Protein AF-A0A6B2G5P6-F1 (afdb_monomer_lite)

Foldseek 3Di:
DKWKDWPDPPQKAWPDKDWFPDADVVRDTDIDTDIDHGPPLLPQKDWTFMKMWDWDDPDPPDPDIDTDMDTDGTDIGANLVQWDADDDPPLVVVVVVFDCVQKDKDKAWFQVDQFPLVVLVVLCVRNNYYWPPVQSPDDRPDQKGWTWTWTAGNVRWIKIKIWIWGCDPDRTIMIMIMMGTPDVSSVVSSCVSRD

Structure (mmCIF, N/CA/C/O backbone):
data_AF-A0A6B2G5P6-F1
#
_entry.id   AF-A0A6B2G5P6-F1
#
loop_
_atom_site.group_PDB
_atom_site.id
_atom_site.type_symbol
_atom_site.label_atom_id
_atom_site.label_alt_id
_atom_site.label_comp_id
_atom_site.label_asym_id
_atom_site.label_entity_id
_atom_site.label_seq_id
_atom_site.pdbx_PDB_ins_code
_atom_site.Cartn_x
_atom_site.Cartn_y
_atom_site.Cartn_z
_atom_site.occupancy
_atom_site.B_iso_or_equiv
_atom_site.auth_seq_id
_atom_site.auth_comp_id
_atom_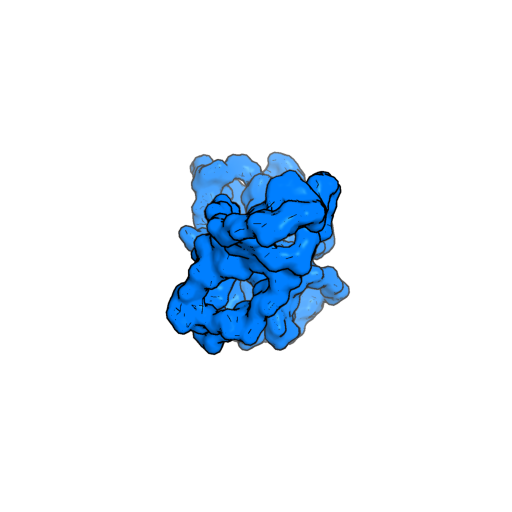site.auth_asym_id
_atom_site.auth_atom_id
_atom_site.pdbx_PDB_model_num
ATOM 1 N N . ASN A 1 1 ? 18.710 2.883 -27.834 1.00 86.81 1 ASN A N 1
ATOM 2 C CA . ASN A 1 1 ? 18.535 1.641 -27.073 1.00 86.81 1 ASN A CA 1
ATOM 3 C C . ASN A 1 1 ? 18.727 2.012 -25.619 1.00 86.81 1 ASN A C 1
ATOM 5 O O . ASN A 1 1 ? 19.865 2.166 -25.198 1.00 86.81 1 ASN A O 1
ATOM 9 N N . VAL A 1 2 ? 17.638 2.311 -24.921 1.00 94.06 2 VAL A N 1
ATOM 10 C CA . VAL A 1 2 ? 17.628 2.679 -23.502 1.00 94.06 2 VAL A CA 1
ATOM 11 C C . VAL A 1 2 ? 16.690 1.711 -22.803 1.00 94.06 2 VAL A C 1
ATOM 13 O O . VAL A 1 2 ? 15.561 1.515 -23.252 1.00 94.06 2 VAL A O 1
ATOM 16 N N . LYS A 1 3 ? 17.154 1.097 -21.724 1.00 95.62 3 LYS A N 1
ATOM 17 C CA . LYS A 1 3 ? 16.413 0.122 -20.930 1.00 95.62 3 LYS A CA 1
ATOM 18 C C . LYS A 1 3 ? 16.587 0.423 -19.453 1.00 95.62 3 LYS A C 1
ATOM 20 O O . LYS A 1 3 ? 17.578 1.024 -19.047 1.00 95.62 3 LYS A O 1
ATOM 25 N N . LEU A 1 4 ? 15.635 -0.039 -18.659 1.00 95.50 4 LEU A N 1
ATOM 26 C CA . LEU A 1 4 ? 15.761 -0.104 -17.212 1.00 95.50 4 LEU A CA 1
ATOM 27 C C . LEU A 1 4 ? 15.928 -1.572 -16.827 1.00 95.50 4 LEU A C 1
ATOM 29 O O . LEU A 1 4 ? 15.255 -2.437 -17.383 1.00 95.50 4 LEU A O 1
ATOM 33 N N . HIS A 1 5 ? 16.824 -1.834 -15.889 1.00 94.50 5 HIS A N 1
ATOM 34 C CA . HIS A 1 5 ? 17.053 -3.144 -15.309 1.00 94.50 5 HIS A CA 1
ATOM 35 C C . HIS A 1 5 ? 16.732 -3.086 -13.818 1.00 94.50 5 HIS A C 1
ATOM 37 O O . HIS A 1 5 ? 17.279 -2.244 -13.107 1.00 94.50 5 HIS A O 1
ATOM 43 N N . LEU A 1 6 ? 15.854 -3.979 -13.362 1.00 95.31 6 LEU A N 1
ATOM 44 C CA . LEU A 1 6 ? 15.543 -4.173 -11.947 1.00 95.31 6 LEU A CA 1
ATOM 45 C C . LEU A 1 6 ? 16.331 -5.369 -11.422 1.00 95.31 6 LEU A C 1
ATOM 47 O O . LEU A 1 6 ? 16.233 -6.466 -11.975 1.00 95.31 6 LEU A O 1
ATOM 51 N N . SER A 1 7 ? 17.058 -5.170 -10.327 1.00 94.38 7 SER A N 1
ATOM 52 C CA . SER A 1 7 ? 17.636 -6.274 -9.562 1.00 94.38 7 SER A CA 1
ATOM 53 C C . SER A 1 7 ? 16.542 -6.900 -8.699 1.00 94.38 7 SER A C 1
ATOM 55 O O . SER A 1 7 ? 16.196 -6.368 -7.648 1.00 94.38 7 SER A O 1
ATOM 57 N N . LEU A 1 8 ? 15.961 -8.002 -9.177 1.00 93.38 8 LEU A N 1
ATOM 58 C CA . LEU A 1 8 ? 14.854 -8.686 -8.507 1.00 93.38 8 LEU A CA 1
ATOM 59 C C . LEU A 1 8 ? 15.367 -9.720 -7.482 1.00 93.38 8 LEU A C 1
ATOM 61 O O . LEU A 1 8 ? 16.272 -10.491 -7.820 1.00 93.38 8 LEU A O 1
ATOM 65 N N . PRO A 1 9 ? 14.780 -9.799 -6.271 1.00 87.25 9 PRO A N 1
ATOM 66 C CA . PRO A 1 9 ? 15.013 -10.912 -5.355 1.00 87.25 9 PRO A CA 1
ATOM 67 C C . PRO A 1 9 ? 14.444 -12.225 -5.916 1.00 87.25 9 PRO A C 1
ATOM 69 O O . PRO A 1 9 ? 13.642 -12.223 -6.852 1.00 87.25 9 PRO A O 1
ATOM 72 N N . ASN A 1 10 ? 14.868 -13.361 -5.351 1.00 72.94 10 ASN A N 1
ATOM 73 C CA . ASN A 1 10 ? 14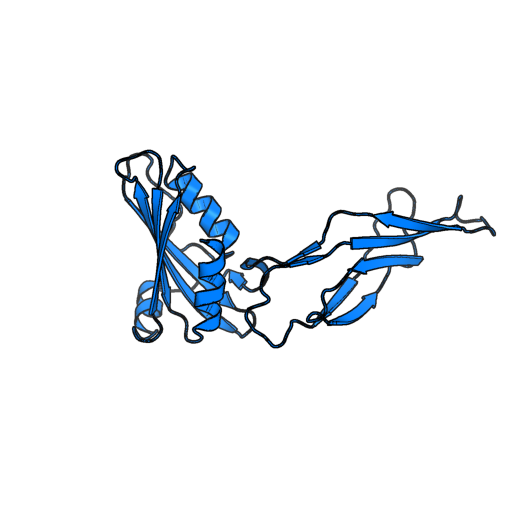.658 -14.706 -5.914 1.00 72.94 10 ASN A CA 1
ATOM 74 C C . ASN A 1 10 ? 13.183 -15.077 -6.164 1.00 72.94 10 ASN A C 1
ATOM 76 O O . ASN A 1 10 ? 12.887 -15.955 -6.980 1.00 72.94 10 ASN A O 1
ATOM 80 N N . GLU A 1 11 ? 12.255 -14.447 -5.453 1.00 87.94 11 GLU A N 1
ATOM 81 C CA . GLU A 1 11 ? 10.829 -14.740 -5.504 1.00 87.94 11 GLU A CA 1
ATOM 82 C C . GLU A 1 11 ? 10.103 -13.968 -6.609 1.00 87.94 11 GLU A C 1
ATOM 84 O O . GLU A 1 11 ? 9.133 -14.485 -7.178 1.00 87.94 11 GLU A O 1
ATOM 89 N N . PHE A 1 12 ? 10.598 -12.779 -6.968 1.00 92.75 12 PHE A N 1
ATOM 90 C CA . PHE A 1 12 ? 10.077 -11.976 -8.071 1.00 92.75 12 PHE A CA 1
ATOM 91 C C . PHE A 1 12 ? 10.661 -12.455 -9.397 1.00 92.75 12 PHE A C 1
ATOM 93 O O . PHE A 1 12 ? 11.842 -12.780 -9.514 1.00 92.75 12 PHE A O 1
ATOM 100 N N . LYS A 1 13 ? 9.829 -12.497 -10.441 1.00 92.94 13 LYS A N 1
ATOM 101 C CA . LYS A 1 13 ? 10.261 -12.990 -11.756 1.00 92.94 13 LYS A CA 1
ATOM 102 C C . LYS A 1 13 ? 10.020 -11.955 -12.832 1.00 92.94 13 LYS A C 1
ATOM 104 O O . LYS A 1 13 ? 8.882 -11.560 -13.062 1.00 92.94 13 LYS A O 1
ATOM 109 N N . LEU A 1 14 ? 11.078 -11.572 -13.539 1.00 94.56 14 LEU A N 1
ATOM 110 C CA . LEU A 1 14 ? 10.964 -10.749 -14.736 1.00 94.56 14 LEU A CA 1
ATOM 111 C C . LEU A 1 14 ? 10.182 -11.521 -15.812 1.00 94.56 14 LEU A C 1
ATOM 113 O O . LEU A 1 14 ? 10.572 -12.623 -16.197 1.00 94.56 14 LEU A O 1
ATOM 117 N N . ILE A 1 15 ? 9.079 -10.945 -16.286 1.00 96.12 15 ILE A N 1
ATOM 118 C CA . ILE A 1 15 ? 8.273 -11.486 -17.389 1.00 96.12 15 ILE A CA 1
ATOM 119 C C . ILE A 1 15 ? 8.773 -10.918 -18.714 1.00 96.12 15 ILE A C 1
ATOM 121 O O . ILE A 1 15 ? 8.972 -11.656 -19.676 1.00 96.12 15 ILE A O 1
ATOM 125 N N . SER A 1 16 ? 8.930 -9.595 -18.778 1.00 95.06 16 SER A N 1
ATOM 126 C CA . SER A 1 16 ? 9.323 -8.889 -19.994 1.00 95.06 16 SER A CA 1
ATOM 127 C C . SER A 1 16 ? 9.898 -7.521 -19.658 1.00 95.06 16 SER A C 1
ATOM 129 O O . SER A 1 16 ? 9.499 -6.887 -18.687 1.00 95.06 16 SER A O 1
ATOM 131 N N . GLU A 1 17 ? 10.767 -7.030 -20.528 1.00 94.19 17 GLU A N 1
ATOM 132 C CA . GLU A 1 17 ? 11.259 -5.657 -20.530 1.00 94.19 17 GLU A CA 1
ATOM 133 C C . GLU A 1 17 ? 11.080 -5.067 -21.931 1.00 94.19 17 GLU A C 1
ATOM 135 O O . GLU A 1 17 ? 11.271 -5.746 -22.941 1.00 94.19 17 GLU A O 1
ATOM 140 N N . CYS A 1 18 ? 10.683 -3.804 -22.001 1.00 94.94 18 CYS A N 1
ATOM 141 C CA . CYS A 1 18 ? 10.577 -3.049 -23.238 1.00 94.94 18 CYS A CA 1
ATOM 142 C C . CYS A 1 18 ? 11.275 -1.711 -23.022 1.00 94.94 18 CYS A C 1
ATOM 144 O O . CYS A 1 18 ? 10.828 -0.892 -22.220 1.00 94.94 18 CYS A O 1
ATOM 146 N N . GLY A 1 19 ? 12.409 -1.524 -23.690 1.00 95.06 19 GLY A N 1
ATOM 147 C CA . GLY A 1 19 ? 13.135 -0.260 -23.677 1.00 95.06 19 GLY A CA 1
ATOM 148 C C . GLY A 1 19 ? 12.528 0.763 -24.632 1.00 95.06 19 GLY A C 1
ATOM 149 O O . GLY A 1 19 ? 11.592 0.466 -25.372 1.00 95.06 19 GLY A O 1
ATOM 150 N N . CYS A 1 20 ? 13.122 1.951 -24.673 1.00 95.19 20 CYS A N 1
ATOM 151 C CA . CYS A 1 20 ? 12.884 2.902 -25.751 1.00 95.19 20 CYS A CA 1
ATOM 152 C C . CYS A 1 20 ? 14.065 2.950 -26.723 1.00 95.19 20 CYS A C 1
ATOM 154 O O . CYS A 1 20 ? 15.240 2.814 -26.359 1.00 95.19 20 CYS A O 1
ATOM 156 N N . ASP A 1 21 ? 13.743 3.165 -27.996 1.00 92.56 21 ASP A N 1
ATOM 157 C CA . ASP A 1 21 ? 14.742 3.169 -29.060 1.00 92.56 21 ASP A CA 1
ATOM 158 C C . ASP A 1 21 ? 15.689 4.361 -28.944 1.00 92.56 21 ASP A C 1
ATOM 160 O O . ASP A 1 21 ? 16.891 4.222 -29.182 1.00 92.56 21 ASP A O 1
ATOM 164 N N . GLN A 1 22 ? 15.182 5.519 -28.522 1.00 91.81 22 GLN A N 1
ATOM 165 C CA . GLN A 1 22 ? 15.954 6.749 -28.440 1.00 91.81 22 GLN A CA 1
ATOM 166 C C . GLN A 1 22 ? 15.318 7.747 -27.473 1.00 91.81 22 GLN A C 1
ATOM 168 O O . GLN A 1 22 ? 14.097 7.863 -27.392 1.00 91.81 22 GLN A O 1
ATOM 173 N N . ILE A 1 23 ? 16.173 8.505 -26.790 1.00 92.56 23 ILE A N 1
ATOM 174 C CA . ILE A 1 23 ? 15.800 9.705 -26.046 1.00 92.56 23 ILE A CA 1
ATOM 175 C C . ILE A 1 23 ? 16.642 10.841 -26.622 1.00 92.56 23 ILE A C 1
ATOM 177 O O . ILE A 1 23 ? 17.852 10.885 -26.416 1.00 92.56 23 ILE A O 1
ATOM 181 N N . SER A 1 24 ? 16.024 11.716 -27.415 1.00 91.31 24 SER A N 1
ATOM 182 C CA . SER A 1 24 ? 16.696 12.897 -27.970 1.00 91.31 24 SER A CA 1
ATOM 183 C C . SER A 1 24 ? 16.938 13.950 -26.884 1.00 91.31 24 SER A C 1
ATOM 185 O O . SER A 1 24 ? 16.360 13.884 -25.799 1.00 91.31 24 SER A O 1
ATOM 187 N N . PHE A 1 25 ? 17.756 14.961 -27.180 1.00 88.44 25 PHE A N 1
ATOM 188 C CA . PHE A 1 25 ? 17.951 16.095 -26.274 1.00 88.44 25 PHE A CA 1
ATOM 189 C C . PHE A 1 25 ? 16.604 16.744 -25.912 1.00 88.44 25 PHE A C 1
ATOM 191 O O . PHE A 1 25 ? 15.828 17.098 -26.801 1.00 88.44 25 PHE A O 1
ATOM 198 N N . ASN A 1 26 ? 16.325 16.876 -24.611 1.00 90.25 26 ASN A N 1
ATOM 199 C CA . ASN A 1 26 ? 15.038 17.316 -24.049 1.00 90.25 26 ASN A CA 1
ATOM 200 C C . ASN A 1 26 ? 13.816 16.451 -24.434 1.00 90.25 26 ASN A C 1
ATOM 202 O O . ASN A 1 26 ? 12.675 16.889 -24.282 1.00 90.25 26 ASN A O 1
ATOM 206 N N . GLY A 1 27 ? 14.036 15.238 -24.943 1.00 92.12 27 GLY A N 1
ATOM 207 C CA . GLY A 1 27 ? 12.990 14.273 -25.265 1.00 92.12 27 GLY A CA 1
ATOM 208 C C . GLY A 1 27 ? 12.569 13.427 -24.063 1.00 92.12 27 GLY A C 1
ATOM 209 O O . GLY A 1 27 ? 13.230 13.403 -23.027 1.00 92.12 27 GLY A O 1
ATOM 210 N N . ILE A 1 28 ? 11.468 12.691 -24.228 1.00 94.19 28 ILE A N 1
ATOM 211 C CA . ILE A 1 28 ? 10.953 11.741 -23.236 1.00 94.19 28 ILE A CA 1
ATOM 212 C C . ILE A 1 28 ? 10.921 10.352 -23.871 1.00 94.19 28 ILE A C 1
ATOM 214 O O . ILE A 1 28 ? 10.286 10.157 -24.908 1.00 94.19 28 ILE A O 1
ATOM 218 N N . GLY A 1 29 ? 11.581 9.389 -23.231 1.00 93.56 29 GLY A N 1
ATOM 219 C CA . GLY A 1 29 ? 11.470 7.965 -23.541 1.00 93.56 29 GLY A CA 1
ATOM 220 C C . GLY A 1 29 ? 10.546 7.254 -22.560 1.00 93.56 29 GLY A C 1
ATOM 221 O O . GLY A 1 29 ? 10.365 7.703 -21.430 1.00 93.56 29 GLY A O 1
ATOM 222 N N . LYS A 1 30 ? 9.965 6.131 -22.983 1.00 94.69 30 LYS A N 1
ATOM 223 C CA . LYS A 1 30 ? 9.175 5.256 -22.110 1.00 94.69 30 LYS A CA 1
ATOM 224 C C . LYS A 1 30 ? 9.774 3.862 -22.122 1.00 94.69 30 LYS A C 1
ATOM 226 O O . LYS A 1 30 ? 9.923 3.279 -23.190 1.00 94.69 30 LYS A O 1
ATOM 231 N N . CYS A 1 31 ? 10.072 3.346 -20.940 1.00 94.50 31 CYS A N 1
ATOM 232 C CA . CYS A 1 31 ? 10.454 1.957 -20.743 1.00 94.50 31 CYS A CA 1
ATOM 233 C C . CYS A 1 31 ? 9.383 1.275 -19.892 1.00 94.50 31 CYS A C 1
ATOM 235 O O . CYS A 1 31 ? 8.747 1.919 -19.059 1.00 94.50 31 CYS A O 1
ATOM 237 N N . PHE A 1 32 ? 9.197 -0.022 -20.095 1.00 95.19 32 PHE A N 1
ATOM 238 C CA . PHE A 1 32 ? 8.256 -0.839 -19.343 1.00 95.19 32 PHE A CA 1
ATOM 239 C C . PHE A 1 32 ? 8.967 -2.091 -18.853 1.00 95.19 32 PHE A C 1
ATOM 241 O O . PHE A 1 32 ? 9.701 -2.726 -19.612 1.00 95.19 32 PHE A O 1
ATOM 248 N N . ILE A 1 33 ? 8.717 -2.466 -17.605 1.00 95.62 33 ILE A N 1
ATOM 249 C CA . ILE A 1 33 ? 9.162 -3.736 -17.043 1.00 95.62 33 ILE A CA 1
ATOM 250 C C . ILE A 1 33 ? 7.937 -4.432 -16.467 1.00 95.62 33 ILE A C 1
ATOM 252 O O . ILE A 1 33 ? 7.177 -3.839 -15.708 1.00 95.62 33 ILE A O 1
ATOM 256 N N . ALA A 1 34 ? 7.732 -5.682 -16.862 1.00 95.75 34 ALA A N 1
ATOM 257 C CA . ALA A 1 34 ? 6.686 -6.539 -16.336 1.00 95.75 34 ALA A CA 1
ATOM 258 C C . ALA A 1 34 ? 7.317 -7.555 -15.384 1.00 95.75 34 ALA A C 1
ATOM 260 O O . ALA A 1 34 ? 8.164 -8.351 -15.796 1.00 95.75 34 ALA A O 1
ATOM 261 N N . VAL A 1 35 ? 6.881 -7.544 -14.126 1.00 94.94 35 VAL A N 1
ATOM 262 C CA . VAL A 1 35 ? 7.341 -8.455 -13.072 1.00 94.94 35 VAL A CA 1
ATOM 263 C C . VAL A 1 35 ? 6.155 -9.291 -12.594 1.00 94.94 35 VAL A C 1
ATOM 265 O O . VAL A 1 35 ? 5.061 -8.773 -12.381 1.00 94.94 35 VAL A O 1
ATOM 268 N N . ALA A 1 36 ? 6.353 -10.598 -12.454 1.00 93.19 36 ALA A N 1
ATOM 269 C CA . ALA A 1 36 ? 5.377 -11.490 -11.851 1.00 93.19 36 ALA A CA 1
ATOM 270 C C . ALA A 1 36 ? 5.450 -11.368 -10.328 1.00 93.19 36 ALA A C 1
ATOM 272 O O . ALA A 1 36 ? 6.528 -11.530 -9.749 1.00 93.19 36 ALA A O 1
ATOM 273 N N . MET A 1 37 ? 4.296 -11.163 -9.695 1.00 91.06 37 MET A N 1
ATOM 274 C CA . MET A 1 37 ? 4.180 -11.226 -8.240 1.00 91.06 37 MET A CA 1
ATOM 275 C C . MET A 1 37 ? 4.509 -12.640 -7.728 1.00 91.06 37 MET A C 1
ATOM 277 O O . MET A 1 37 ? 4.088 -13.623 -8.358 1.00 91.06 37 MET A O 1
ATOM 281 N N . PRO A 1 38 ? 5.205 -12.767 -6.585 1.00 91.62 38 PRO A N 1
ATOM 282 C CA . PRO A 1 38 ? 5.395 -14.045 -5.914 1.00 91.62 38 PRO A CA 1
ATOM 283 C C . PRO A 1 38 ? 4.062 -14.738 -5.601 1.00 91.62 38 PRO A C 1
ATOM 285 O O . PRO A 1 38 ? 3.012 -14.107 -5.465 1.00 91.62 38 PRO A O 1
ATOM 288 N N . LYS A 1 39 ? 4.102 -16.073 -5.499 1.00 87.69 39 LYS A N 1
ATOM 289 C CA . LYS A 1 39 ? 2.929 -16.869 -5.089 1.00 87.69 39 LYS A CA 1
ATOM 290 C C . LYS A 1 39 ? 2.601 -16.697 -3.612 1.00 87.69 39 LYS A C 1
ATOM 292 O O . LYS A 1 39 ? 1.450 -16.870 -3.228 1.00 87.69 39 LYS A O 1
ATOM 297 N N . ASP A 1 40 ? 3.627 -16.441 -2.813 1.00 88.56 40 ASP A N 1
ATOM 298 C CA . ASP A 1 40 ? 3.479 -16.164 -1.398 1.00 88.56 40 ASP A CA 1
ATOM 299 C C . ASP A 1 40 ? 2.864 -14.760 -1.239 1.00 88.56 40 ASP A C 1
ATOM 301 O O . ASP A 1 40 ? 3.426 -13.791 -1.762 1.00 88.56 40 ASP A O 1
ATOM 305 N N . PRO A 1 41 ? 1.693 -14.641 -0.587 1.00 83.62 41 PRO A N 1
ATOM 306 C CA . PRO A 1 41 ? 0.976 -13.379 -0.465 1.00 83.62 41 PRO A CA 1
ATOM 307 C C . PRO A 1 41 ? 1.662 -12.375 0.466 1.00 83.62 41 PRO A C 1
ATOM 309 O O . PRO A 1 41 ? 1.204 -11.239 0.508 1.00 83.62 41 PRO A O 1
ATOM 312 N N . THR A 1 42 ? 2.723 -12.759 1.184 1.00 84.56 42 THR A N 1
ATOM 313 C CA . THR A 1 42 ? 3.455 -11.882 2.114 1.00 84.56 42 THR A CA 1
ATOM 314 C C . THR A 1 42 ? 4.459 -10.950 1.426 1.00 84.56 42 THR A C 1
ATOM 316 O O . THR A 1 42 ? 4.911 -9.982 2.030 1.00 84.56 42 THR A O 1
ATOM 319 N N . TYR A 1 43 ? 4.784 -11.178 0.146 1.00 89.06 43 TYR A N 1
ATOM 320 C CA . TYR A 1 43 ? 5.642 -10.278 -0.638 1.00 89.06 43 TYR A CA 1
ATOM 321 C C . TYR A 1 43 ? 4.838 -9.079 -1.152 1.00 89.06 43 TYR A C 1
ATOM 323 O O . TYR A 1 43 ? 4.394 -9.055 -2.304 1.00 89.06 43 TYR A O 1
ATOM 331 N N . ILE A 1 44 ? 4.634 -8.107 -0.266 1.00 90.56 44 ILE A N 1
ATOM 332 C CA . ILE A 1 44 ? 3.807 -6.911 -0.495 1.00 90.56 44 ILE A CA 1
ATOM 333 C C . ILE A 1 44 ? 4.577 -5.589 -0.504 1.00 90.56 44 ILE A C 1
ATOM 335 O O . ILE A 1 44 ? 4.002 -4.537 -0.771 1.00 90.56 44 ILE A O 1
ATOM 339 N N . SER A 1 45 ? 5.860 -5.627 -0.162 1.00 92.44 45 SER A N 1
ATOM 340 C CA . SER A 1 45 ? 6.733 -4.463 -0.204 1.00 92.44 45 SER A CA 1
ATOM 341 C C . SER A 1 45 ? 8.156 -4.894 -0.507 1.00 92.44 45 SER A C 1
ATOM 343 O O . SER A 1 45 ? 8.634 -5.857 0.092 1.00 92.44 45 SER A O 1
ATOM 345 N N . GLU A 1 46 ? 8.825 -4.200 -1.419 1.00 93.94 46 GLU A N 1
ATOM 346 C CA . GLU A 1 46 ? 10.203 -4.496 -1.808 1.00 93.94 46 GLU A CA 1
ATOM 347 C C . GLU A 1 46 ? 10.849 -3.272 -2.464 1.00 93.94 46 GLU A C 1
ATOM 349 O O . GLU A 1 46 ? 10.185 -2.532 -3.187 1.00 93.94 46 GLU A O 1
ATOM 354 N N . SER A 1 47 ? 12.153 -3.095 -2.255 1.00 94.81 47 SER A N 1
ATOM 355 C CA . SER A 1 47 ? 12.946 -2.055 -2.912 1.00 94.81 47 SER A CA 1
ATOM 356 C C . SER A 1 47 ? 13.816 -2.697 -3.984 1.00 94.81 47 SER A C 1
ATOM 358 O O . SER A 1 47 ? 14.712 -3.487 -3.690 1.00 94.81 47 SER A O 1
ATOM 360 N N . PHE A 1 48 ? 13.578 -2.358 -5.249 1.00 95.50 48 PHE A N 1
ATOM 361 C CA . PHE A 1 48 ? 14.334 -2.902 -6.372 1.00 95.50 48 PHE A CA 1
ATOM 362 C C . PHE A 1 48 ? 15.433 -1.927 -6.812 1.00 95.50 48 PHE A C 1
ATOM 364 O O . PHE A 1 48 ? 15.128 -0.875 -7.397 1.00 95.50 48 PHE A O 1
ATOM 371 N N . PRO A 1 49 ? 16.725 -2.273 -6.639 1.00 96.25 49 PRO A N 1
ATOM 372 C CA . PRO A 1 49 ? 17.806 -1.516 -7.249 1.00 96.25 49 PRO A CA 1
ATOM 373 C C . PRO A 1 49 ? 17.598 -1.420 -8.758 1.00 96.25 49 PRO A C 1
ATOM 375 O O . PRO A 1 49 ? 17.465 -2.439 -9.444 1.00 96.25 49 PRO A O 1
ATOM 378 N N . THR A 1 50 ? 17.556 -0.189 -9.265 1.00 95.62 50 THR A N 1
ATOM 379 C CA . THR A 1 50 ? 17.217 0.088 -10.662 1.00 95.62 50 THR A CA 1
ATOM 380 C C . THR A 1 50 ? 18.401 0.723 -11.381 1.00 95.62 50 THR A C 1
ATOM 382 O O . THR A 1 50 ? 18.952 1.735 -10.950 1.00 95.62 50 THR A O 1
ATOM 385 N N . THR A 1 51 ? 18.791 0.144 -12.511 1.00 96.56 51 THR A N 1
ATOM 386 C CA . THR A 1 51 ? 19.893 0.647 -13.336 1.00 96.56 51 THR A CA 1
ATOM 387 C C . THR A 1 51 ? 19.384 0.953 -14.738 1.00 96.56 51 THR A C 1
ATOM 389 O O . THR A 1 51 ? 18.779 0.106 -15.393 1.00 96.56 51 THR A O 1
ATOM 392 N N . MET A 1 52 ? 19.641 2.163 -15.228 1.00 96.25 52 MET A N 1
ATOM 393 C CA . MET A 1 52 ? 19.395 2.532 -16.616 1.00 96.25 52 MET A CA 1
ATOM 394 C C . MET A 1 52 ? 20.581 2.110 -17.476 1.00 96.25 52 MET A C 1
ATOM 396 O O . MET A 1 52 ? 21.698 2.562 -17.255 1.00 96.25 52 MET A O 1
ATOM 400 N N . ILE A 1 53 ? 20.333 1.271 -18.475 1.00 96.00 53 ILE A N 1
ATOM 401 C CA . ILE A 1 53 ? 21.334 0.779 -19.423 1.00 96.00 53 ILE A CA 1
ATOM 402 C C . ILE A 1 53 ? 21.044 1.422 -20.772 1.00 96.00 53 ILE A C 1
ATOM 404 O O . ILE A 1 53 ? 19.913 1.360 -21.262 1.00 96.00 53 ILE A O 1
ATOM 408 N N . TYR A 1 54 ? 22.040 2.057 -21.382 1.00 95.56 54 TYR A N 1
ATOM 409 C CA . TYR A 1 54 ? 21.830 2.796 -22.619 1.00 95.56 54 TYR A CA 1
ATOM 410 C C . TYR A 1 54 ? 23.050 2.805 -23.531 1.00 95.56 54 TYR A C 1
ATOM 412 O O . TYR A 1 54 ? 24.181 2.552 -23.133 1.00 95.56 54 TYR A O 1
ATOM 420 N N . THR A 1 55 ? 22.800 3.120 -24.798 1.00 94.62 55 THR A N 1
ATOM 421 C CA . THR A 1 55 ? 23.853 3.400 -25.771 1.00 94.62 55 THR A CA 1
ATOM 422 C C . THR A 1 55 ? 23.909 4.900 -26.044 1.00 94.62 55 THR A C 1
ATOM 424 O O . THR A 1 55 ? 22.976 5.459 -26.625 1.00 94.62 55 THR A O 1
ATOM 427 N N . LEU A 1 56 ? 25.008 5.540 -25.654 1.00 92.44 56 LEU A N 1
ATOM 428 C CA . LEU A 1 56 ? 25.278 6.951 -25.893 1.00 92.44 56 LEU A CA 1
ATOM 429 C C . LEU A 1 56 ? 25.792 7.183 -27.321 1.00 92.44 56 LEU A C 1
ATOM 431 O O . LEU A 1 56 ? 26.624 6.433 -27.842 1.00 92.44 56 LEU A O 1
ATOM 435 N N . LYS A 1 57 ? 25.306 8.260 -27.941 1.00 89.94 57 LYS A N 1
ATOM 436 C CA . LYS A 1 57 ? 25.801 8.807 -29.208 1.00 89.94 57 LYS A CA 1
ATOM 437 C C . LYS A 1 57 ? 26.006 10.310 -29.052 1.00 89.94 57 LYS A C 1
ATOM 439 O O . LYS A 1 57 ? 25.112 10.987 -28.555 1.00 89.94 57 LYS A O 1
ATOM 444 N N . ASP A 1 58 ? 27.147 10.822 -29.512 1.00 84.31 58 ASP A N 1
ATOM 445 C CA . ASP A 1 58 ? 27.486 12.250 -29.398 1.00 84.31 58 ASP A CA 1
ATOM 446 C C . ASP A 1 58 ? 26.534 13.144 -30.208 1.00 84.31 58 ASP A C 1
ATOM 448 O O . ASP A 1 58 ? 26.240 14.276 -29.830 1.00 84.31 58 ASP A O 1
ATOM 452 N N . ASN A 1 59 ? 26.061 12.642 -31.351 1.00 80.62 59 ASN A N 1
ATOM 453 C CA . ASN A 1 59 ? 25.036 13.271 -32.174 1.00 80.62 59 ASN A CA 1
ATOM 454 C C . ASN A 1 59 ? 24.314 12.220 -33.034 1.00 80.62 59 ASN A C 1
ATOM 456 O O . ASN A 1 59 ? 24.777 11.093 -33.194 1.00 80.62 59 ASN A O 1
ATOM 460 N N . GLU A 1 60 ? 23.182 12.605 -33.625 1.00 72.12 60 GLU A N 1
ATOM 461 C CA . GLU A 1 60 ? 22.344 11.726 -34.460 1.00 72.12 60 GLU A CA 1
ATOM 462 C C . GLU A 1 60 ? 23.097 11.090 -35.644 1.00 72.12 60 GLU A C 1
ATOM 464 O O . GLU A 1 60 ? 22.741 10.008 -36.112 1.00 72.12 60 GLU A O 1
ATOM 469 N N . SER A 1 61 ? 24.149 11.748 -36.139 1.00 76.75 61 SER A N 1
ATOM 470 C CA . SER A 1 61 ? 24.940 11.305 -37.290 1.00 76.75 61 SER A CA 1
ATOM 471 C C . SER A 1 61 ? 26.199 10.513 -36.913 1.00 76.75 61 SER A C 1
ATOM 473 O O . SER A 1 61 ? 26.937 10.087 -37.811 1.00 76.75 61 SER A O 1
ATOM 475 N N . SER A 1 62 ? 26.456 10.282 -35.620 1.00 80.25 62 SER A N 1
ATOM 476 C CA . SER A 1 62 ? 27.660 9.592 -35.165 1.00 80.25 62 SER A CA 1
ATOM 477 C C . SER A 1 62 ? 27.612 8.111 -35.544 1.00 80.25 62 SER A C 1
ATOM 479 O O . SER A 1 62 ? 26.630 7.398 -35.324 1.00 80.25 62 SER A O 1
ATOM 481 N N . LYS A 1 63 ? 28.709 7.626 -36.137 1.00 78.75 63 LYS A N 1
ATOM 482 C CA . LYS A 1 63 ? 28.897 6.194 -36.434 1.00 78.75 63 LYS A CA 1
ATOM 483 C C . LYS A 1 63 ? 29.450 5.423 -35.238 1.00 78.75 63 LYS A C 1
ATOM 485 O O . LYS A 1 63 ? 29.302 4.208 -35.183 1.00 78.75 63 LYS A O 1
ATOM 490 N N . SER A 1 64 ? 30.101 6.126 -34.315 1.00 84.62 64 SER A N 1
ATOM 491 C CA . SER A 1 64 ? 30.536 5.602 -33.028 1.00 84.62 64 SER A CA 1
ATOM 492 C C . SER A 1 64 ? 29.412 5.728 -32.006 1.00 84.62 64 SER A C 1
ATOM 494 O O . SER A 1 64 ? 28.681 6.724 -31.978 1.00 84.62 64 SER A O 1
ATOM 496 N N . SER A 1 65 ? 29.293 4.709 -31.168 1.00 89.19 65 SER A N 1
ATOM 497 C CA . SER A 1 65 ? 28.386 4.668 -30.031 1.00 89.19 65 SER A CA 1
ATOM 498 C C . SER A 1 65 ? 29.069 3.952 -28.871 1.00 89.19 65 SER A C 1
ATOM 500 O O . SER A 1 65 ? 29.875 3.052 -29.112 1.00 89.19 65 SER A O 1
ATOM 502 N N . LEU A 1 66 ? 28.748 4.340 -27.641 1.00 92.75 66 LEU A N 1
ATOM 503 C CA . LEU A 1 66 ? 29.308 3.759 -26.422 1.00 92.75 66 LEU A CA 1
ATOM 504 C C . LEU A 1 66 ? 28.179 3.182 -25.569 1.00 92.75 66 LEU A C 1
ATOM 506 O O . LEU A 1 66 ? 27.161 3.841 -25.382 1.00 92.75 66 LEU A O 1
ATOM 510 N N . GLU A 1 67 ? 28.340 1.962 -25.072 1.00 94.81 67 GLU A N 1
ATOM 511 C CA . GLU A 1 67 ? 27.430 1.404 -24.068 1.00 94.81 67 GLU A CA 1
ATOM 512 C C . GLU A 1 67 ? 27.810 1.927 -22.684 1.00 94.81 67 GLU A C 1
ATOM 514 O O . GLU A 1 67 ? 28.991 1.953 -22.337 1.00 94.81 67 GLU A O 1
ATOM 519 N N . ASP A 1 68 ? 26.812 2.350 -21.914 1.00 95.75 68 ASP A N 1
ATOM 520 C CA . ASP A 1 68 ? 26.992 2.881 -20.568 1.00 95.75 68 ASP A CA 1
ATOM 521 C C . ASP A 1 68 ? 25.788 2.525 -19.679 1.00 95.75 68 ASP A C 1
ATOM 523 O O . ASP A 1 68 ? 24.729 2.089 -20.150 1.00 95.75 68 ASP A O 1
ATOM 527 N N . GLN A 1 69 ? 25.958 2.704 -18.373 1.00 96.25 69 GLN A N 1
ATOM 528 C CA . GLN A 1 69 ? 24.937 2.455 -17.370 1.00 96.25 69 GLN A CA 1
ATOM 529 C C . GLN A 1 69 ? 24.912 3.561 -16.315 1.00 96.25 69 GLN A C 1
ATOM 531 O O . GLN A 1 69 ? 25.936 4.129 -15.945 1.00 96.25 69 GLN A O 1
ATOM 536 N N . TYR A 1 70 ? 23.726 3.851 -15.794 1.00 95.38 70 TYR A N 1
ATOM 537 C CA . TYR A 1 70 ? 23.518 4.864 -14.770 1.00 95.38 70 TYR A CA 1
ATOM 538 C C . TYR A 1 70 ? 22.588 4.329 -13.686 1.00 95.38 70 TYR A C 1
ATOM 540 O O . TYR A 1 70 ? 21.493 3.849 -13.983 1.00 95.38 70 TYR A O 1
ATOM 548 N N . GLN A 1 71 ? 23.024 4.401 -12.431 1.00 96.31 71 GLN A N 1
ATOM 549 C CA . GLN A 1 71 ? 22.187 4.020 -11.299 1.00 96.31 71 GLN A CA 1
ATOM 550 C C . GLN A 1 71 ? 21.119 5.093 -11.080 1.00 96.31 71 GLN A C 1
ATOM 552 O O . GLN A 1 71 ? 21.455 6.266 -10.929 1.00 96.31 71 GLN A O 1
ATOM 557 N N . VAL A 1 72 ? 19.851 4.687 -11.066 1.00 95.00 72 VAL A N 1
ATOM 558 C CA . VAL A 1 72 ? 18.724 5.564 -10.728 1.00 95.00 72 VAL A CA 1
ATOM 559 C C . VAL A 1 72 ? 18.171 5.182 -9.356 1.00 95.00 72 VAL A C 1
ATOM 561 O O . VAL A 1 72 ? 18.641 4.219 -8.742 1.00 95.00 72 VAL A O 1
ATOM 564 N N . ASP A 1 73 ? 17.197 5.951 -8.872 1.00 96.19 73 ASP A N 1
ATOM 565 C CA . ASP A 1 73 ? 16.505 5.640 -7.623 1.00 96.19 73 ASP A CA 1
ATOM 566 C C . ASP A 1 73 ? 15.877 4.245 -7.683 1.00 96.19 73 ASP A C 1
ATOM 568 O O . ASP A 1 73 ? 15.475 3.759 -8.748 1.00 96.19 73 ASP A O 1
ATOM 572 N N . ASN A 1 74 ? 15.816 3.590 -6.526 1.00 95.56 74 ASN A N 1
ATOM 573 C CA . ASN A 1 74 ? 15.188 2.286 -6.428 1.00 95.56 74 ASN A CA 1
ATOM 574 C C . ASN A 1 74 ? 13.705 2.387 -6.795 1.00 95.56 74 ASN A C 1
ATOM 576 O O . ASN A 1 74 ? 13.031 3.377 -6.510 1.00 95.56 74 ASN A O 1
ATOM 580 N N . THR A 1 75 ? 13.203 1.336 -7.434 1.00 95.06 75 THR A N 1
ATOM 581 C CA . THR A 1 75 ? 11.769 1.189 -7.658 1.00 95.06 75 THR A CA 1
ATOM 582 C C . THR A 1 75 ? 11.187 0.542 -6.414 1.00 95.06 75 THR A C 1
ATOM 584 O O . THR A 1 75 ? 11.543 -0.590 -6.099 1.00 95.06 75 THR A O 1
ATOM 587 N N . GLU A 1 76 ? 10.311 1.251 -5.717 1.00 94.31 76 GLU A N 1
ATOM 588 C CA . GLU A 1 76 ? 9.642 0.738 -4.525 1.00 94.31 76 GLU A CA 1
ATOM 589 C C . GLU A 1 76 ? 8.318 0.080 -4.916 1.00 94.31 76 GLU A C 1
ATOM 591 O O . GLU A 1 76 ? 7.529 0.655 -5.665 1.00 94.31 76 GLU A O 1
ATOM 596 N N . LEU A 1 77 ? 8.091 -1.122 -4.401 1.00 94.44 77 LEU A N 1
ATOM 597 C CA . LEU A 1 77 ? 6.775 -1.723 -4.260 1.00 94.44 77 LEU A CA 1
ATOM 598 C C . LEU A 1 77 ? 6.352 -1.522 -2.809 1.00 94.44 77 LEU A C 1
ATOM 600 O O . LEU A 1 77 ? 7.098 -1.877 -1.896 1.00 94.44 77 LEU A O 1
ATOM 604 N N . VAL A 1 78 ? 5.164 -0.980 -2.591 1.00 94.75 78 VAL A N 1
ATOM 605 C CA . VAL A 1 78 ? 4.602 -0.762 -1.256 1.00 94.75 78 VAL A CA 1
ATOM 606 C C . VAL A 1 78 ? 3.218 -1.392 -1.133 1.00 94.75 78 VAL A C 1
ATOM 608 O O . VAL A 1 78 ? 2.560 -1.701 -2.124 1.00 94.75 78 VAL A O 1
ATOM 611 N N . VAL A 1 79 ? 2.740 -1.547 0.104 1.00 94.69 79 VAL A N 1
ATOM 612 C CA . VAL A 1 79 ? 1.455 -2.203 0.391 1.00 94.69 79 VAL A CA 1
ATOM 613 C C . VAL A 1 79 ? 0.297 -1.562 -0.375 1.00 94.69 79 VAL A C 1
ATOM 615 O O . VAL A 1 79 ? -0.529 -2.282 -0.937 1.00 94.69 79 VAL A O 1
ATOM 618 N N . SER A 1 80 ? 0.266 -0.229 -0.458 1.00 96.06 80 SER A N 1
ATOM 619 C CA . SER A 1 80 ? -0.767 0.524 -1.173 1.00 96.06 80 SER A CA 1
ATOM 620 C C . SER A 1 80 ? -0.818 0.242 -2.679 1.00 96.06 80 SER A C 1
ATOM 622 O O . SER A 1 80 ? -1.900 0.336 -3.254 1.00 96.06 80 SER A O 1
ATOM 624 N N . ASP A 1 81 ? 0.274 -0.203 -3.314 1.00 95.62 81 ASP A N 1
ATOM 625 C CA . ASP A 1 81 ? 0.288 -0.568 -4.743 1.00 95.62 81 ASP A CA 1
ATOM 626 C C . ASP A 1 81 ? -0.575 -1.804 -5.047 1.00 95.62 81 ASP A C 1
ATOM 628 O O . ASP A 1 81 ? -0.936 -2.070 -6.197 1.00 95.62 81 ASP A O 1
ATOM 632 N N . HIS A 1 82 ? -0.919 -2.587 -4.022 1.00 95.00 82 HIS A N 1
ATOM 633 C CA . HIS A 1 82 ? -1.791 -3.750 -4.156 1.00 95.00 82 HIS A CA 1
ATOM 634 C C . HIS A 1 82 ? -3.280 -3.432 -4.030 1.00 95.00 82 HIS A C 1
ATOM 636 O O . HIS A 1 82 ? -4.101 -4.340 -4.225 1.00 95.00 82 HIS A O 1
ATOM 642 N N . PHE A 1 83 ? -3.627 -2.186 -3.710 1.00 95.81 83 PHE A N 1
ATOM 643 C CA . PHE A 1 83 ? -4.997 -1.760 -3.485 1.00 95.81 83 PHE A CA 1
ATOM 644 C C . PHE A 1 83 ? -5.457 -0.757 -4.536 1.00 95.81 83 PHE A C 1
ATOM 646 O O . PHE A 1 83 ? -4.780 0.207 -4.876 1.00 95.81 83 PHE A O 1
ATOM 653 N N . GLU A 1 84 ? -6.676 -0.959 -5.013 1.00 96.75 84 GLU A N 1
ATOM 654 C CA . GLU A 1 84 ? -7.441 0.071 -5.694 1.00 96.75 84 GLU A CA 1
ATOM 655 C C . GLU A 1 84 ? -8.300 0.809 -4.648 1.00 96.75 84 GLU A C 1
ATOM 657 O O . GLU A 1 84 ? -9.175 0.185 -4.029 1.00 96.75 84 GLU A O 1
ATOM 662 N N . PRO A 1 85 ? -8.103 2.123 -4.422 1.00 97.00 85 PRO A N 1
ATOM 663 C CA . PRO A 1 85 ? -8.977 2.897 -3.549 1.00 97.00 85 PRO A CA 1
ATOM 664 C C . PRO A 1 85 ? -10.355 3.039 -4.199 1.00 97.00 85 PRO A C 1
ATOM 666 O O . PRO A 1 85 ? -10.486 3.596 -5.288 1.00 97.00 85 PRO A O 1
ATOM 669 N N . ILE A 1 86 ? -11.406 2.583 -3.515 1.00 96.88 86 ILE A N 1
ATOM 670 C CA . ILE A 1 86 ? -12.773 2.642 -4.047 1.00 96.88 86 ILE A CA 1
ATOM 671 C C . ILE A 1 86 ? -13.729 3.354 -3.098 1.00 96.88 86 ILE A C 1
ATOM 673 O O . ILE A 1 86 ? -13.684 3.156 -1.887 1.00 96.88 86 ILE A O 1
ATOM 677 N N . ILE A 1 87 ? -14.653 4.134 -3.658 1.00 95.00 87 ILE A N 1
ATOM 678 C CA . ILE A 1 87 ? -15.788 4.688 -2.919 1.00 95.00 87 ILE A CA 1
ATOM 679 C C . ILE A 1 87 ? -16.975 3.732 -3.061 1.00 95.00 87 ILE A C 1
ATOM 681 O O . ILE A 1 87 ? -17.524 3.549 -4.147 1.00 95.00 87 ILE A O 1
ATOM 685 N N . ILE A 1 88 ? -17.382 3.126 -1.951 1.00 94.69 88 ILE A N 1
ATOM 686 C CA . ILE A 1 88 ? -18.597 2.323 -1.836 1.00 94.69 88 ILE A CA 1
ATOM 687 C C . ILE A 1 88 ? -19.788 3.136 -1.319 1.00 94.69 88 ILE A C 1
ATOM 689 O O . ILE A 1 88 ? -19.650 4.065 -0.527 1.00 94.69 88 ILE A O 1
ATOM 693 N N . ASN A 1 89 ? -20.991 2.725 -1.718 1.00 92.44 89 ASN A N 1
ATOM 694 C CA . ASN A 1 89 ? -22.227 3.251 -1.146 1.00 92.44 89 ASN A CA 1
ATOM 695 C C . ASN A 1 89 ? -22.550 2.534 0.169 1.00 92.44 89 ASN A C 1
ATOM 697 O O . ASN A 1 89 ? -22.475 1.308 0.237 1.00 92.44 89 ASN A O 1
ATOM 701 N N . HIS A 1 90 ? -23.005 3.291 1.170 1.00 92.06 90 HIS A N 1
ATOM 702 C CA . HIS A 1 90 ? -23.466 2.764 2.459 1.00 92.06 90 HIS A CA 1
ATOM 703 C C . HIS A 1 90 ? -22.413 1.909 3.189 1.00 92.06 90 HIS A C 1
ATOM 705 O O . HIS A 1 90 ? -22.666 0.740 3.479 1.00 92.06 90 HIS A O 1
ATOM 711 N N . PHE A 1 91 ? -21.258 2.505 3.516 1.00 95.88 91 PHE A N 1
ATOM 712 C CA . PHE A 1 91 ? -20.149 1.839 4.217 1.00 95.88 91 PHE A CA 1
ATOM 713 C C . PHE A 1 91 ? -20.605 0.955 5.386 1.00 95.88 91 PHE A C 1
ATOM 715 O O . PHE A 1 91 ? -20.268 -0.219 5.415 1.00 95.88 91 PHE A O 1
ATOM 722 N N . GLU A 1 92 ? -21.429 1.477 6.301 1.00 94.88 92 GLU A N 1
ATOM 723 C CA . GLU A 1 92 ? -21.875 0.710 7.477 1.00 94.88 92 GLU A CA 1
ATOM 724 C C . GLU A 1 92 ? -22.688 -0.528 7.098 1.00 94.88 92 GLU A C 1
ATOM 726 O O . GLU A 1 92 ? -22.513 -1.583 7.687 1.00 94.88 92 GLU A O 1
ATOM 731 N N . LYS A 1 93 ? -23.529 -0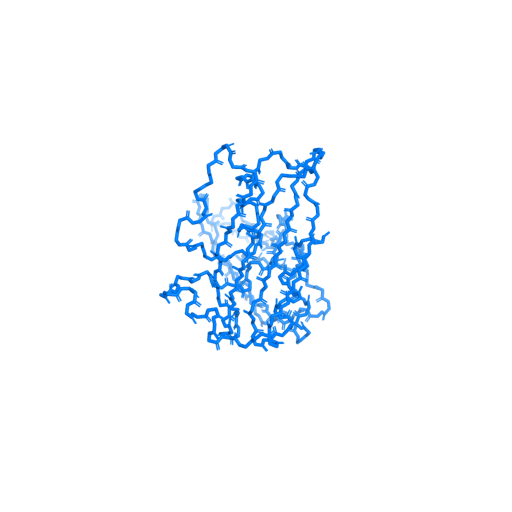.452 6.061 1.00 95.50 93 LYS A N 1
ATOM 732 C CA . LYS A 1 93 ? -24.247 -1.639 5.585 1.00 95.50 93 LYS A CA 1
ATOM 733 C C . LYS A 1 93 ? -23.270 -2.683 5.044 1.00 95.50 93 LYS A C 1
ATOM 735 O O . LYS A 1 93 ? -23.410 -3.857 5.344 1.00 95.50 93 LYS A O 1
ATOM 740 N N . LYS A 1 94 ? -22.280 -2.248 4.260 1.00 95.31 94 LYS A N 1
ATOM 741 C CA . LYS A 1 94 ? -21.247 -3.137 3.715 1.00 95.31 94 LYS A CA 1
ATOM 742 C C . LYS A 1 94 ? -20.345 -3.726 4.791 1.00 95.31 94 LYS A C 1
ATOM 744 O O . LYS A 1 94 ? -19.919 -4.861 4.642 1.00 95.31 94 LYS A O 1
ATOM 749 N N . TRP A 1 95 ? -20.100 -2.975 5.858 1.00 96.62 95 TRP A N 1
ATOM 750 C CA . TRP A 1 95 ? -19.407 -3.456 7.042 1.00 96.62 95 TRP A CA 1
ATOM 751 C C . TRP A 1 95 ? -20.162 -4.624 7.674 1.00 96.62 95 TRP A C 1
ATOM 753 O O . TRP A 1 95 ? -19.567 -5.676 7.873 1.00 96.62 95 TRP A O 1
ATOM 763 N N . GLU A 1 96 ? -21.469 -4.473 7.908 1.00 96.06 96 GLU A N 1
ATOM 764 C CA . GLU A 1 96 ? -22.313 -5.537 8.475 1.00 96.06 96 GLU A CA 1
ATOM 765 C C . GLU A 1 96 ? -22.559 -6.718 7.522 1.00 96.06 96 GLU A C 1
ATOM 767 O O . GLU A 1 96 ? -22.798 -7.832 7.981 1.00 96.06 96 GLU A O 1
ATOM 772 N N . ASP A 1 97 ? -22.501 -6.501 6.202 1.00 94.94 97 ASP A N 1
ATOM 773 C CA . ASP A 1 97 ? -22.607 -7.583 5.213 1.00 94.94 97 ASP A CA 1
ATOM 774 C C . ASP A 1 97 ? -21.404 -8.556 5.299 1.00 94.94 97 ASP A C 1
ATOM 776 O O . ASP A 1 97 ? -21.550 -9.726 4.939 1.00 94.94 97 ASP A O 1
ATOM 780 N N . ILE A 1 98 ? -20.228 -8.095 5.757 1.00 93.88 98 ILE A N 1
ATOM 781 C CA . ILE A 1 98 ? -19.054 -8.947 6.010 1.00 93.88 98 ILE A CA 1
ATOM 782 C C . ILE A 1 98 ? -19.126 -9.475 7.448 1.00 93.88 98 ILE A C 1
ATOM 784 O O . ILE A 1 98 ? -19.209 -8.704 8.404 1.00 93.88 98 ILE A O 1
ATOM 788 N N . SER A 1 99 ? -19.079 -10.801 7.586 1.00 93.88 99 SER A N 1
ATOM 789 C CA . SER A 1 99 ? -19.171 -11.511 8.868 1.00 93.88 99 SER A CA 1
ATOM 790 C C . SER A 1 99 ? -18.061 -11.104 9.845 1.00 93.88 99 SER A C 1
ATOM 792 O O . SER A 1 99 ? -16.915 -10.900 9.446 1.00 93.88 99 SER A O 1
ATOM 794 N N . GLU A 1 100 ? -18.385 -11.059 11.141 1.00 93.56 100 GLU A N 1
ATOM 795 C CA . GLU A 1 100 ? -17.429 -10.792 12.230 1.00 93.56 100 GLU A CA 1
ATOM 796 C C . GLU A 1 100 ? -16.284 -11.816 12.294 1.00 93.56 100 GLU A C 1
ATOM 798 O O . GLU A 1 100 ? -15.221 -11.515 12.819 1.00 93.56 100 GLU A O 1
ATOM 803 N N . GLU A 1 101 ? -16.454 -13.015 11.728 1.00 94.75 101 GLU A N 1
ATOM 804 C CA . GLU A 1 101 ? -15.382 -14.022 11.651 1.00 94.75 101 GLU A CA 1
ATOM 805 C C . GLU A 1 101 ? -14.217 -13.607 10.734 1.00 94.75 101 GLU A C 1
ATOM 807 O O . GLU A 1 101 ? -13.113 -14.133 10.858 1.00 94.75 101 GLU A O 1
ATOM 812 N N . HIS A 1 102 ? -14.468 -12.651 9.835 1.00 95.12 102 HIS A N 1
ATOM 813 C CA . HIS A 1 102 ? -13.491 -12.043 8.934 1.00 95.12 102 HIS A CA 1
ATOM 814 C C . HIS A 1 102 ? -12.988 -10.689 9.463 1.00 95.12 102 HIS A C 1
ATOM 816 O O . HIS A 1 102 ? -12.333 -9.936 8.738 1.00 95.12 102 HIS A O 1
ATOM 822 N N . GLU A 1 103 ? -13.327 -10.352 10.710 1.00 97.62 103 GLU A N 1
ATOM 823 C CA . GLU A 1 103 ? -12.827 -9.172 11.400 1.00 97.62 103 GLU A CA 1
ATOM 824 C C . GLU A 1 103 ? -11.500 -9.488 12.094 1.00 97.62 103 GLU A C 1
ATOM 826 O O . GLU A 1 103 ? -11.382 -10.458 12.843 1.00 97.62 103 GLU A O 1
ATOM 831 N N . ALA A 1 104 ? -10.502 -8.637 11.885 1.00 97.69 104 ALA A N 1
ATOM 832 C CA . ALA A 1 104 ? -9.298 -8.634 12.700 1.00 97.69 104 ALA A CA 1
ATOM 833 C C . ALA A 1 104 ? -8.973 -7.217 13.159 1.00 97.69 104 ALA A C 1
ATOM 835 O O . ALA A 1 104 ? -9.396 -6.226 12.558 1.00 97.69 104 ALA A O 1
ATOM 836 N N . GLU A 1 105 ? -8.203 -7.129 14.234 1.00 97.44 105 GLU A N 1
ATOM 837 C CA . GLU A 1 105 ? -7.879 -5.872 14.885 1.00 97.44 105 GLU A CA 1
ATOM 838 C C . GLU A 1 105 ? -6.422 -5.842 15.320 1.00 97.44 105 GLU A C 1
ATOM 840 O O . GLU A 1 105 ? -5.927 -6.797 15.917 1.00 97.44 105 GLU A O 1
ATOM 845 N N . GLU A 1 106 ? -5.782 -4.699 15.092 1.00 97.06 106 GLU A N 1
ATOM 846 C CA . GLU A 1 106 ? -4.446 -4.407 15.587 1.00 97.06 106 GLU A CA 1
ATOM 847 C C . GLU A 1 106 ? -4.393 -3.018 16.224 1.00 97.06 106 GLU A C 1
ATOM 849 O O . GLU A 1 106 ? -5.128 -2.101 15.847 1.00 97.06 106 GLU A O 1
ATOM 854 N N . THR A 1 107 ? -3.548 -2.863 17.242 1.00 94.88 107 THR A N 1
ATOM 855 C CA . THR A 1 107 ? -3.356 -1.601 17.960 1.00 94.88 107 THR A CA 1
ATOM 856 C C . THR A 1 107 ? -1.875 -1.250 17.993 1.00 94.88 107 THR A C 1
ATOM 858 O O . THR A 1 107 ? -1.060 -2.073 18.399 1.00 94.88 107 THR A O 1
ATOM 861 N N . CYS A 1 108 ? -1.544 -0.014 17.627 1.00 92.75 108 CYS A N 1
ATOM 862 C CA . CYS A 1 108 ? -0.184 0.516 17.591 1.00 92.75 108 CYS A CA 1
ATOM 863 C C . CYS A 1 108 ? -0.120 1.896 18.269 1.00 92.75 108 CYS A C 1
ATOM 865 O O . CYS A 1 108 ? -1.090 2.661 18.257 1.00 92.75 108 CYS A O 1
ATOM 867 N N . ALA A 1 109 ? 1.019 2.211 18.887 1.00 92.25 109 ALA A N 1
ATOM 868 C CA . ALA A 1 109 ? 1.303 3.528 19.444 1.00 92.25 109 ALA A CA 1
ATOM 869 C C . ALA A 1 109 ? 2.159 4.338 18.461 1.00 92.25 109 ALA A C 1
ATOM 871 O O . ALA A 1 109 ? 3.247 3.936 18.061 1.00 92.25 109 ALA A O 1
ATOM 872 N N . LEU A 1 110 ? 1.648 5.499 18.074 1.00 90.56 110 LEU A N 1
ATOM 873 C CA . LEU A 1 110 ? 2.266 6.441 17.154 1.00 90.56 110 LEU A CA 1
ATOM 874 C C . LEU A 1 110 ? 2.955 7.551 17.964 1.00 90.56 110 LEU A C 1
ATOM 876 O O . LEU A 1 110 ? 2.454 8.674 18.056 1.00 90.56 110 LEU A O 1
ATOM 880 N N . ASP A 1 111 ? 4.094 7.224 18.576 1.00 87.56 111 ASP A N 1
ATOM 881 C CA . ASP A 1 111 ? 4.779 8.072 19.572 1.00 87.56 111 ASP A CA 1
ATOM 882 C C . ASP A 1 111 ? 5.334 9.390 18.998 1.00 87.56 111 ASP A C 1
ATOM 884 O O . ASP A 1 111 ? 5.447 10.394 19.702 1.00 87.56 111 ASP A O 1
ATOM 888 N N . ASN A 1 112 ? 5.660 9.411 17.703 1.00 85.25 112 ASN A N 1
ATOM 889 C CA . ASN A 1 112 ? 6.236 10.582 17.029 1.00 85.25 112 ASN A CA 1
ATOM 890 C C . ASN A 1 112 ? 5.186 11.590 16.532 1.00 85.25 112 ASN A C 1
ATOM 892 O O . ASN A 1 112 ? 5.549 12.625 15.972 1.00 85.25 112 ASN A O 1
ATOM 896 N N . TYR A 1 113 ? 3.898 11.307 16.732 1.00 87.31 113 TYR A N 1
ATOM 897 C CA . TYR A 1 113 ? 2.803 12.093 16.176 1.00 87.31 113 TYR A CA 1
ATOM 898 C C . TYR A 1 113 ? 2.042 12.846 17.258 1.00 87.31 113 TYR A C 1
ATOM 900 O O . TYR A 1 113 ? 1.624 12.283 18.267 1.00 87.31 113 TYR A O 1
ATOM 908 N N . ASN A 1 114 ? 1.820 14.141 17.024 1.00 84.00 114 ASN A N 1
ATOM 909 C CA . ASN A 1 114 ? 1.201 15.030 18.012 1.00 84.00 114 ASN A CA 1
ATOM 910 C C . ASN A 1 114 ? -0.214 15.478 17.624 1.00 84.00 114 ASN A C 1
ATOM 912 O O . ASN A 1 114 ? -0.883 16.153 18.409 1.00 84.00 114 ASN A O 1
ATOM 916 N N . SER A 1 115 ? -0.685 15.137 16.419 1.00 90.50 115 SER A N 1
ATOM 917 C CA . SER A 1 115 ? -2.025 15.500 15.955 1.00 90.50 115 SER A CA 1
ATOM 918 C C . SER A 1 115 ? -2.747 14.335 15.286 1.00 90.50 115 SER A C 1
ATOM 920 O O . SER A 1 115 ? -2.172 13.615 14.471 1.00 90.50 115 SER A O 1
ATOM 922 N N . LEU A 1 116 ? -4.034 14.170 15.611 1.00 94.31 116 LEU A N 1
ATOM 923 C CA . LEU A 1 116 ? -4.881 13.133 15.011 1.00 94.31 116 LEU A CA 1
ATOM 924 C C . LEU A 1 116 ? -4.908 13.241 13.483 1.00 94.31 116 LEU A C 1
ATOM 926 O O . LEU A 1 116 ? -4.944 12.222 12.808 1.00 94.31 116 LEU A O 1
ATOM 930 N N . LYS A 1 117 ? -4.853 14.468 12.950 1.00 93.19 117 LYS A N 1
ATOM 931 C CA . LYS A 1 117 ? -4.830 14.729 11.510 1.00 93.19 117 LYS A CA 1
ATOM 932 C C . LYS A 1 117 ? -3.564 14.202 10.839 1.00 93.19 117 LYS A C 1
ATOM 934 O O . LYS A 1 117 ? -3.657 13.530 9.826 1.00 93.19 117 LYS A O 1
ATOM 939 N N . GLU A 1 118 ? -2.397 14.469 11.410 1.00 92.38 118 GLU A N 1
ATOM 940 C CA . GLU A 1 118 ? -1.132 13.982 10.854 1.00 92.38 118 GLU A CA 1
ATOM 941 C C . GLU A 1 118 ? -1.073 12.449 10.848 1.00 92.38 118 GLU A C 1
ATOM 943 O O . GLU A 1 118 ? -0.730 11.850 9.832 1.00 92.38 118 GLU A O 1
ATOM 948 N N . ALA A 1 119 ? -1.491 11.811 11.948 1.00 93.25 119 ALA A N 1
ATOM 949 C CA . ALA A 1 119 ? -1.592 10.354 12.013 1.00 93.25 119 ALA A CA 1
ATOM 950 C C . ALA A 1 119 ? -2.600 9.798 10.993 1.00 93.25 119 ALA A C 1
ATOM 952 O O . ALA A 1 119 ? -2.321 8.801 10.333 1.00 93.25 119 ALA A O 1
ATOM 953 N N . ALA A 1 120 ? -3.753 10.453 10.833 1.00 94.06 120 ALA A N 1
ATOM 954 C CA . ALA A 1 120 ? -4.762 10.092 9.843 1.00 94.06 120 ALA A CA 1
ATOM 955 C C . ALA A 1 120 ? -4.213 10.129 8.414 1.00 94.06 120 ALA A C 1
ATOM 957 O O . ALA A 1 120 ? -4.299 9.129 7.703 1.00 94.06 120 ALA A O 1
ATOM 958 N N . ASP A 1 121 ? -3.625 11.260 8.019 1.00 93.50 121 ASP A N 1
ATOM 959 C CA . ASP A 1 121 ? -3.113 11.489 6.668 1.00 93.50 121 ASP A CA 1
ATOM 960 C C . ASP A 1 121 ? -2.038 10.450 6.308 1.00 93.50 121 ASP A C 1
ATOM 962 O O . ASP A 1 121 ? -2.028 9.904 5.206 1.00 93.50 121 ASP A O 1
ATOM 966 N N . ILE A 1 122 ? -1.159 10.118 7.256 1.00 93.12 122 ILE A N 1
ATOM 967 C CA . ILE A 1 122 ? -0.091 9.136 7.042 1.00 93.12 122 ILE A CA 1
ATOM 968 C C . ILE A 1 122 ? -0.646 7.729 6.884 1.00 93.12 122 ILE A C 1
ATOM 970 O O . ILE A 1 122 ? -0.260 7.033 5.949 1.00 93.12 122 ILE A O 1
ATOM 974 N N . ILE A 1 123 ? -1.580 7.319 7.739 1.00 93.75 123 ILE A N 1
ATOM 975 C CA . ILE A 1 123 ? -2.164 5.978 7.659 1.00 93.75 123 ILE A CA 1
ATOM 976 C C . ILE A 1 123 ? -2.942 5.801 6.360 1.00 93.75 123 ILE A C 1
ATOM 978 O O . ILE A 1 123 ? -2.766 4.787 5.692 1.00 93.75 123 ILE A O 1
ATOM 982 N N . VAL A 1 124 ? -3.737 6.799 5.959 1.00 94.31 124 VAL A N 1
ATOM 983 C CA . VAL A 1 124 ? -4.455 6.785 4.674 1.00 94.31 124 VAL A CA 1
ATOM 984 C C . VAL A 1 124 ? -3.481 6.616 3.505 1.00 94.31 124 VAL A C 1
ATOM 986 O O . VAL A 1 124 ? -3.736 5.801 2.618 1.00 94.31 124 VAL A O 1
ATOM 989 N N . ASN A 1 125 ? -2.350 7.327 3.526 1.00 93.69 125 ASN A N 1
ATOM 990 C CA . ASN A 1 125 ? -1.329 7.225 2.482 1.00 93.69 125 ASN A CA 1
ATOM 991 C C . ASN A 1 125 ? -0.618 5.862 2.471 1.00 93.69 125 ASN A C 1
ATOM 993 O O . ASN A 1 125 ? -0.388 5.315 1.395 1.00 93.69 125 ASN A O 1
ATOM 997 N N . LEU A 1 126 ? -0.288 5.306 3.641 1.00 93.75 126 LEU A N 1
ATOM 998 C CA . LEU A 1 126 ? 0.386 4.007 3.756 1.00 93.75 126 LEU A CA 1
ATOM 999 C C . LEU A 1 126 ? -0.500 2.853 3.281 1.00 93.75 126 LEU A C 1
ATOM 1001 O O . LEU A 1 126 ? -0.020 1.965 2.580 1.00 93.75 126 LEU A O 1
ATOM 1005 N N . VAL A 1 127 ? -1.791 2.868 3.635 1.00 94.19 127 VAL A N 1
ATOM 1006 C CA . VAL A 1 127 ? -2.717 1.797 3.233 1.00 94.19 127 VAL A CA 1
ATOM 1007 C C . VAL A 1 127 ? -3.258 1.969 1.811 1.00 94.19 127 VAL A C 1
ATOM 1009 O O . VAL A 1 127 ? -3.641 0.985 1.187 1.00 94.19 127 VAL A O 1
ATOM 1012 N N . GLY A 1 128 ? -3.311 3.198 1.284 1.00 94.88 128 GLY A N 1
ATOM 1013 C CA . GLY A 1 128 ? -3.796 3.474 -0.074 1.00 94.88 128 GLY A CA 1
ATOM 1014 C C . GLY A 1 128 ? -5.299 3.250 -0.278 1.00 94.88 128 GLY A C 1
ATOM 1015 O O . GLY A 1 128 ? -5.730 2.914 -1.378 1.00 94.88 128 GLY A O 1
ATOM 1016 N N . LEU A 1 129 ? -6.114 3.408 0.770 1.00 96.44 129 LEU A N 1
ATOM 1017 C CA . LEU A 1 129 ? -7.562 3.175 0.725 1.00 96.44 129 LEU A CA 1
ATOM 1018 C C . LEU A 1 129 ? -8.353 4.487 0.616 1.00 96.44 129 LEU A C 1
ATOM 1020 O O . LEU A 1 129 ? -7.888 5.558 0.999 1.00 96.44 129 LEU A O 1
ATOM 1024 N N . SER A 1 130 ? -9.587 4.406 0.117 1.00 97.12 130 SER A N 1
ATOM 1025 C CA . SER A 1 130 ? -10.452 5.576 -0.043 1.00 97.12 130 SER A CA 1
ATOM 1026 C C . SER A 1 130 ? -11.188 5.924 1.247 1.00 97.12 130 SER A C 1
ATOM 1028 O O . SER A 1 130 ? -11.777 5.047 1.881 1.00 97.12 130 SER A O 1
ATOM 1030 N N . VAL A 1 131 ? -11.194 7.208 1.606 1.00 97.12 131 VAL A N 1
ATOM 1031 C CA . VAL A 1 131 ? -11.867 7.718 2.805 1.00 97.12 131 VAL A CA 1
ATOM 1032 C C . VAL A 1 131 ? -13.361 7.925 2.561 1.00 97.12 131 VAL A C 1
ATOM 1034 O O . VAL A 1 131 ? -13.779 8.466 1.538 1.00 97.12 131 VAL A O 1
ATOM 1037 N N . HIS A 1 132 ? -14.176 7.552 3.548 1.00 93.69 132 HIS A N 1
ATOM 1038 C CA . HIS A 1 132 ? -15.632 7.688 3.513 1.00 93.69 132 HIS A CA 1
ATOM 1039 C C . HIS A 1 132 ? -16.164 8.784 4.415 1.00 93.69 132 HIS A C 1
ATOM 1041 O O . HIS A 1 132 ? -15.570 9.107 5.440 1.00 93.69 132 HIS A O 1
ATOM 1047 N N . ASN A 1 133 ? -17.338 9.312 4.058 1.00 88.88 133 ASN A N 1
ATOM 1048 C CA . ASN A 1 133 ? -18.134 10.228 4.883 1.00 88.88 133 ASN A CA 1
ATOM 1049 C C . ASN A 1 133 ? -17.365 11.454 5.409 1.00 88.88 133 ASN A C 1
ATOM 1051 O O . ASN A 1 133 ? -17.690 11.955 6.482 1.00 88.88 133 ASN A O 1
ATOM 1055 N N . GLN A 1 134 ? -16.351 11.923 4.671 1.00 89.38 134 GLN A N 1
ATOM 1056 C CA . GLN A 1 134 ? -15.471 13.024 5.093 1.00 89.38 134 GLN A CA 1
ATOM 1057 C C . GLN A 1 134 ? -14.816 12.767 6.461 1.00 89.38 134 GLN A C 1
ATOM 1059 O O . GLN A 1 134 ? -14.566 13.689 7.236 1.00 89.38 134 GLN A O 1
ATOM 1064 N N . THR A 1 135 ? -14.562 11.496 6.783 1.00 91.25 135 THR A N 1
ATOM 1065 C CA . THR A 1 135 ? -13.946 11.093 8.053 1.00 91.25 135 THR A CA 1
ATOM 1066 C C . THR A 1 135 ? -12.455 11.444 8.135 1.00 91.25 135 THR A C 1
ATOM 1068 O O . THR A 1 135 ? -11.844 11.246 9.171 1.00 91.25 135 THR A O 1
ATOM 1071 N N . ASP A 1 136 ? -11.867 12.036 7.100 1.00 86.81 136 ASP A N 1
ATOM 1072 C CA . ASP A 1 136 ? -10.567 12.721 7.104 1.00 86.81 136 ASP A CA 1
ATOM 1073 C C . ASP A 1 136 ? -10.640 14.156 7.665 1.00 86.81 136 ASP A C 1
ATOM 1075 O O . ASP A 1 136 ? -9.623 14.752 8.023 1.00 86.81 136 ASP A O 1
ATOM 1079 N N . GLN A 1 137 ? -11.838 14.738 7.777 1.00 91.50 137 GLN A N 1
ATOM 1080 C CA . GLN A 1 137 ? -12.029 16.084 8.320 1.00 91.50 137 GLN A CA 1
ATOM 1081 C C . GLN A 1 137 ? -12.066 16.039 9.852 1.00 91.50 137 GLN A C 1
ATOM 1083 O O . GLN A 1 137 ? -13.119 15.902 10.476 1.00 91.50 137 GLN A O 1
ATOM 1088 N N . ILE A 1 138 ? -10.887 16.139 10.468 1.00 92.00 138 ILE A N 1
ATOM 1089 C CA . ILE A 1 138 ? -10.716 16.019 11.923 1.00 92.00 138 ILE A CA 1
ATOM 1090 C C . ILE A 1 138 ? -10.785 17.389 12.611 1.00 92.00 138 ILE A C 1
ATOM 1092 O O . ILE A 1 138 ? -10.043 18.312 12.267 1.00 92.00 138 ILE A O 1
ATOM 1096 N N . ASP A 1 139 ? -11.638 17.513 13.635 1.00 89.81 139 ASP A N 1
ATOM 1097 C CA . ASP A 1 139 ? -11.673 18.689 14.517 1.00 89.81 139 ASP A CA 1
ATOM 1098 C C . ASP A 1 139 ? -10.395 18.748 15.373 1.00 89.81 139 ASP A C 1
ATOM 1100 O O . ASP A 1 139 ? -10.053 17.796 16.077 1.00 89.81 139 ASP A O 1
ATOM 1104 N N . THR A 1 140 ? -9.711 19.894 15.363 1.00 84.94 140 THR A N 1
ATOM 1105 C CA . THR A 1 140 ? -8.475 20.134 16.125 1.00 84.94 140 THR A CA 1
ATOM 1106 C C . THR A 1 140 ? -8.654 20.023 17.639 1.00 84.94 140 THR A C 1
ATOM 1108 O O . THR A 1 140 ? -7.675 19.831 18.358 1.00 84.94 140 THR A O 1
ATOM 1111 N N . LYS A 1 141 ? -9.888 20.130 18.146 1.00 87.38 141 LYS A N 1
ATOM 1112 C CA . LYS A 1 141 ? -10.218 19.943 19.566 1.00 87.38 141 LYS A CA 1
ATOM 1113 C C . LYS A 1 141 ? -10.524 18.492 19.923 1.00 87.38 141 LYS A C 1
ATOM 1115 O O . LYS A 1 141 ? -10.678 18.189 21.112 1.00 87.38 141 LYS A O 1
ATOM 1120 N N . SER A 1 142 ? -10.656 17.609 18.934 1.00 91.44 142 SER A N 1
ATOM 1121 C CA . SER A 1 142 ? -11.006 16.222 19.193 1.00 91.44 142 SER A CA 1
ATOM 1122 C C . SER A 1 142 ? -9.851 15.471 19.850 1.00 91.44 142 SER A C 1
ATOM 1124 O O . SER A 1 142 ? -8.686 15.632 19.496 1.00 91.44 142 SER A O 1
ATOM 1126 N N . LYS A 1 143 ? -10.186 14.620 20.822 1.00 92.12 143 LYS A N 1
ATOM 1127 C CA . LYS A 1 143 ? -9.240 13.690 21.464 1.00 92.12 143 LYS A CA 1
ATOM 1128 C C . LYS A 1 143 ? -9.355 12.268 20.927 1.00 92.12 143 LYS A C 1
ATOM 1130 O O . LYS A 1 143 ? -8.562 11.411 21.309 1.00 92.12 143 LYS A O 1
ATOM 1135 N N . TYR A 1 144 ? -10.362 12.021 20.099 1.00 95.00 144 TYR A N 1
ATOM 1136 C CA . TYR A 1 144 ? -10.660 10.731 19.504 1.00 95.00 144 TYR A CA 1
ATOM 1137 C C . TYR A 1 144 ? -11.317 10.943 18.143 1.00 95.00 144 TYR A C 1
ATOM 1139 O O . TYR A 1 144 ? -12.217 11.771 18.013 1.00 95.00 144 TYR A O 1
ATOM 1147 N N . HIS A 1 145 ? -10.898 10.197 17.135 1.00 96.44 145 HIS A N 1
ATOM 1148 C CA . HIS A 1 145 ? -11.473 10.291 15.803 1.00 96.44 145 HIS A CA 1
ATOM 1149 C C . HIS A 1 145 ? -11.489 8.924 15.134 1.00 96.44 145 HIS A C 1
ATOM 1151 O O . HIS A 1 145 ? -10.575 8.133 15.345 1.00 96.44 145 HIS A O 1
ATOM 1157 N N . ARG A 1 146 ? -12.514 8.655 14.324 1.00 97.00 146 ARG A N 1
ATOM 1158 C CA . ARG A 1 146 ? -12.612 7.430 13.530 1.00 97.00 146 ARG A CA 1
ATOM 1159 C C . ARG A 1 146 ? -12.597 7.765 12.048 1.00 97.00 146 ARG A C 1
ATOM 1161 O O . ARG A 1 146 ? -13.398 8.582 11.605 1.00 97.00 146 ARG A O 1
ATOM 1168 N N . ILE A 1 147 ? -11.746 7.072 11.303 1.00 97.31 147 ILE A N 1
ATOM 1169 C CA . ILE A 1 147 ? -11.662 7.129 9.845 1.00 97.31 147 ILE A CA 1
ATOM 1170 C C . ILE A 1 147 ? -12.237 5.838 9.275 1.00 97.31 147 ILE A C 1
ATOM 1172 O O . ILE A 1 147 ? -11.982 4.751 9.794 1.00 97.31 147 ILE A O 1
ATOM 1176 N N . LEU A 1 148 ? -13.032 5.963 8.219 1.00 97.75 148 LEU A N 1
ATOM 1177 C CA . LEU A 1 148 ? -13.633 4.843 7.505 1.00 97.75 148 LEU A CA 1
ATOM 1178 C C . LEU A 1 148 ? -12.959 4.718 6.142 1.00 97.75 148 LEU A C 1
ATOM 1180 O O . LEU A 1 148 ? -12.974 5.674 5.366 1.00 97.75 148 LEU A O 1
ATOM 1184 N N . LEU A 1 149 ? -12.385 3.553 5.857 1.00 98.00 149 LEU A N 1
ATOM 1185 C CA . LEU A 1 149 ? -11.574 3.314 4.669 1.00 98.00 149 LEU A CA 1
ATOM 1186 C C . LEU A 1 149 ? -12.092 2.121 3.877 1.00 98.00 149 LEU A C 1
ATOM 1188 O O . LEU A 1 149 ? -12.444 1.098 4.464 1.00 98.00 149 LEU A O 1
ATOM 1192 N N . SER A 1 150 ? -12.087 2.211 2.548 1.00 97.88 150 SER A N 1
ATOM 1193 C CA . SER A 1 150 ? -12.322 1.042 1.701 1.00 97.88 150 SER A CA 1
ATOM 1194 C C . SER A 1 150 ? -11.439 0.987 0.467 1.00 97.88 150 SER A C 1
ATOM 1196 O O . SER A 1 150 ? -11.102 2.007 -0.137 1.00 97.88 150 SER A O 1
ATOM 1198 N N . GLY A 1 151 ? -11.148 -0.232 0.041 1.00 97.62 151 GLY A N 1
ATOM 1199 C CA . GLY A 1 151 ? -10.440 -0.512 -1.197 1.00 97.62 151 GLY A CA 1
ATOM 1200 C C . GLY A 1 151 ? -10.753 -1.909 -1.701 1.00 97.62 151 GLY A C 1
ATOM 1201 O O . GLY A 1 151 ? -11.471 -2.679 -1.060 1.00 97.62 151 GLY A O 1
ATOM 1202 N N . LYS A 1 152 ? -10.207 -2.230 -2.864 1.00 97.00 152 LYS A N 1
ATOM 1203 C CA . LYS A 1 152 ? -10.156 -3.592 -3.380 1.00 97.00 152 LYS A CA 1
ATOM 1204 C C . LYS A 1 152 ? -8.717 -4.023 -3.488 1.00 97.00 152 LYS A C 1
ATOM 1206 O O . LYS A 1 152 ? -7.895 -3.286 -4.017 1.00 97.00 152 LYS A O 1
ATOM 1211 N N . TYR A 1 153 ? -8.425 -5.222 -3.024 1.00 95.25 153 TYR A N 1
ATOM 1212 C CA . TYR A 1 153 ? -7.136 -5.829 -3.299 1.00 95.25 153 TYR A CA 1
ATOM 1213 C C . TYR A 1 153 ? -7.063 -6.263 -4.767 1.00 95.25 153 TYR A C 1
ATOM 1215 O O . TYR A 1 153 ? -8.089 -6.526 -5.394 1.00 95.25 153 TYR A O 1
ATOM 1223 N N . ARG A 1 154 ? -5.854 -6.430 -5.304 1.00 91.94 154 ARG A N 1
ATOM 1224 C CA . ARG A 1 154 ? -5.585 -6.918 -6.676 1.00 91.94 154 ARG A CA 1
ATOM 1225 C C . ARG A 1 154 ? -6.254 -8.250 -7.069 1.00 91.94 154 ARG A C 1
ATOM 1227 O O . ARG A 1 154 ? -6.189 -8.640 -8.230 1.00 91.94 154 ARG A O 1
ATOM 1234 N N . THR A 1 155 ? -6.852 -8.971 -6.120 1.00 91.19 155 THR A N 1
ATOM 1235 C CA . THR A 1 155 ? -7.662 -10.186 -6.336 1.00 91.19 155 THR A CA 1
ATOM 1236 C C . THR A 1 155 ? -9.173 -9.909 -6.379 1.00 91.19 155 THR A C 1
ATOM 1238 O O . THR A 1 155 ? -9.961 -10.843 -6.265 1.00 91.19 155 THR A O 1
ATOM 1241 N N . ASP A 1 156 ? -9.582 -8.641 -6.508 1.00 93.94 156 ASP A N 1
ATOM 1242 C CA . ASP A 1 156 ? -10.967 -8.144 -6.426 1.00 93.94 156 ASP A CA 1
ATOM 1243 C C . ASP A 1 156 ? -11.650 -8.319 -5.054 1.00 93.94 156 ASP A C 1
ATOM 1245 O O . ASP A 1 156 ? -12.847 -8.049 -4.908 1.00 93.94 156 ASP A O 1
ATOM 1249 N N . CYS A 1 157 ? -10.900 -8.711 -4.020 1.00 95.19 157 CYS A N 1
ATOM 1250 C CA . CYS A 1 157 ? -11.421 -8.831 -2.661 1.00 95.19 157 CYS A CA 1
ATOM 1251 C C . CYS A 1 157 ? -11.671 -7.445 -2.042 1.00 95.19 157 CYS A C 1
ATOM 1253 O O . CYS A 1 157 ? -10.784 -6.587 -2.043 1.00 95.19 157 CYS A O 1
ATOM 1255 N N . LEU A 1 158 ? -12.882 -7.224 -1.520 1.00 96.94 158 LEU A N 1
ATOM 1256 C CA . LEU A 1 158 ? -13.255 -5.985 -0.840 1.00 96.94 158 LEU A CA 1
ATOM 1257 C C . LEU A 1 158 ? -12.591 -5.921 0.538 1.00 96.94 158 LEU A C 1
ATOM 1259 O O . LEU A 1 158 ? -12.668 -6.867 1.318 1.00 96.94 158 LEU A O 1
ATOM 1263 N N . VAL A 1 159 ? -12.011 -4.766 0.848 1.00 97.56 159 VAL A N 1
ATOM 1264 C CA . VAL A 1 159 ? -11.453 -4.457 2.161 1.00 97.56 159 VAL A CA 1
ATOM 1265 C C . VAL A 1 159 ? -12.159 -3.247 2.730 1.00 97.56 159 VAL A C 1
ATOM 1267 O O . VAL A 1 159 ? -12.230 -2.198 2.082 1.00 97.56 159 VAL A O 1
ATOM 1270 N N . LEU A 1 160 ? -12.639 -3.386 3.962 1.00 98.12 160 LEU A N 1
ATOM 1271 C CA . LEU A 1 160 ? -13.158 -2.289 4.762 1.00 98.12 160 LEU A C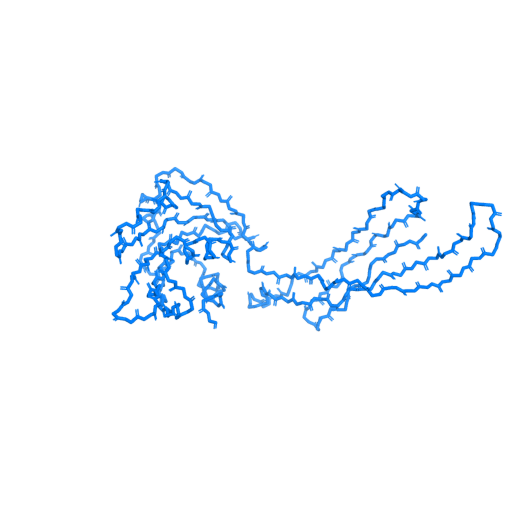A 1
ATOM 1272 C C . LEU A 1 160 ? -12.309 -2.162 6.020 1.00 98.12 160 LEU A C 1
ATOM 1274 O O . LEU A 1 160 ? -12.049 -3.163 6.683 1.00 98.12 160 LEU A O 1
ATOM 1278 N N . ALA A 1 161 ? -11.927 -0.942 6.381 1.00 97.88 161 ALA A N 1
ATOM 1279 C CA . ALA A 1 161 ? -11.214 -0.676 7.620 1.00 97.88 161 ALA A CA 1
ATOM 1280 C C . ALA A 1 161 ? -11.849 0.480 8.399 1.00 97.88 161 ALA A C 1
ATOM 1282 O O . ALA A 1 161 ? -12.306 1.476 7.832 1.00 97.88 161 ALA A O 1
ATOM 1283 N N . LYS A 1 162 ? -11.862 0.340 9.722 1.00 97.94 162 LYS A N 1
ATOM 1284 C CA . LYS A 1 162 ? -12.179 1.386 10.693 1.00 97.94 162 LYS A CA 1
ATOM 1285 C C . LYS A 1 162 ? -10.888 1.703 11.444 1.00 97.94 162 LYS A C 1
ATOM 1287 O O . LYS A 1 162 ? -10.328 0.825 12.091 1.00 97.94 162 LYS A O 1
ATOM 1292 N N . VAL A 1 163 ? -10.412 2.941 11.343 1.00 97.62 163 VAL A N 1
ATOM 1293 C CA . VAL A 1 163 ? -9.200 3.407 12.033 1.00 97.62 163 VAL A CA 1
ATOM 1294 C C . VAL A 1 163 ? -9.606 4.344 13.156 1.00 97.62 163 VAL A C 1
ATOM 1296 O O . VAL A 1 163 ? -10.067 5.456 12.915 1.00 97.62 163 VAL A O 1
ATOM 1299 N N . ASP A 1 164 ? -9.447 3.881 14.385 1.00 97.50 164 ASP A N 1
ATOM 1300 C CA . ASP A 1 164 ? -9.679 4.617 15.615 1.00 97.50 164 ASP A CA 1
ATOM 1301 C C . ASP A 1 164 ? -8.384 5.269 16.092 1.00 97.50 164 ASP A C 1
ATOM 1303 O O . ASP A 1 164 ? -7.446 4.589 16.496 1.00 97.50 164 ASP A O 1
ATOM 1307 N N . LEU A 1 165 ? -8.345 6.597 16.083 1.00 96.00 165 LEU A N 1
ATOM 1308 C CA . LEU A 1 165 ? -7.221 7.391 16.561 1.00 96.00 165 LEU A CA 1
ATOM 1309 C C . LEU A 1 165 ? -7.594 8.071 17.871 1.00 96.00 165 LEU A C 1
ATOM 1311 O O . LEU A 1 165 ? -8.658 8.679 17.989 1.00 96.00 165 LEU A O 1
ATOM 1315 N N . LYS A 1 166 ? -6.707 8.019 18.860 1.00 95.50 166 LYS A N 1
ATOM 1316 C CA . LYS A 1 166 ? -6.920 8.642 20.165 1.00 95.50 166 LYS A CA 1
ATOM 1317 C C . LYS A 1 166 ? -5.635 9.276 20.669 1.00 95.50 166 LYS A C 1
ATOM 1319 O O . LYS A 1 166 ? -4.594 8.639 20.656 1.00 95.50 166 LYS A O 1
ATOM 1324 N N . ILE A 1 167 ? -5.715 10.501 21.178 1.00 91.44 167 ILE A N 1
ATOM 1325 C CA . ILE A 1 167 ? -4.571 11.128 21.852 1.00 91.44 167 ILE A CA 1
ATOM 1326 C C . ILE A 1 167 ? -4.303 10.349 23.144 1.00 91.44 167 ILE A C 1
ATOM 1328 O O . ILE A 1 167 ? -5.209 10.215 23.979 1.00 91.44 167 ILE A O 1
ATOM 1332 N N . ASP A 1 168 ? -3.091 9.812 23.295 1.00 82.00 168 ASP A N 1
ATOM 1333 C CA . ASP A 1 168 ? -2.725 9.074 24.501 1.00 82.00 168 ASP A CA 1
ATOM 1334 C C . ASP A 1 168 ? -2.419 10.032 25.672 1.00 82.00 168 ASP A C 1
ATOM 1336 O O . ASP A 1 168 ? -2.384 11.254 25.532 1.00 82.00 168 ASP A O 1
ATOM 1340 N N . ARG A 1 169 ? -2.265 9.500 26.887 1.00 71.19 169 ARG A N 1
ATOM 1341 C CA . ARG A 1 169 ? -1.975 10.292 28.094 1.00 71.19 169 ARG A CA 1
ATOM 1342 C C . ARG A 1 169 ? -0.552 10.886 28.103 1.00 71.19 169 ARG A C 1
ATOM 1344 O O . ARG A 1 169 ? -0.264 11.680 28.999 1.00 71.19 169 ARG A O 1
ATOM 1351 N N . GLY A 1 170 ? 0.302 10.516 27.143 1.00 70.25 170 GLY A N 1
ATOM 1352 C CA . GLY A 1 170 ? 1.655 11.042 26.907 1.00 70.25 170 GLY A CA 1
ATOM 1353 C C . GLY A 1 170 ? 1.812 11.713 25.528 1.00 70.25 170 GLY A C 1
ATOM 1354 O O . GLY A 1 170 ? 0.805 12.036 24.898 1.00 70.25 170 GLY A O 1
ATOM 1355 N N . PRO A 1 171 ? 3.049 11.969 25.054 1.00 69.94 171 PRO A N 1
ATOM 1356 C CA . PRO A 1 171 ? 3.274 12.339 23.658 1.00 69.94 171 PRO A CA 1
ATOM 1357 C C . PRO A 1 171 ? 2.960 11.127 22.775 1.00 69.94 171 PRO A C 1
ATOM 1359 O O . PRO A 1 171 ? 3.527 10.061 22.989 1.00 69.94 171 PRO A O 1
ATOM 1362 N N . GLY A 1 172 ? 2.030 11.280 21.835 1.00 87.94 172 GLY A N 1
ATOM 1363 C CA . GLY A 1 172 ? 1.691 10.222 20.889 1.00 87.94 172 GLY A CA 1
ATOM 1364 C C . GLY A 1 172 ? 0.196 10.012 20.678 1.00 87.94 172 GLY A C 1
ATOM 1365 O O . GLY A 1 172 ? -0.673 10.573 21.362 1.00 87.94 172 GLY A O 1
ATOM 1366 N N . ILE A 1 173 ? -0.102 9.171 19.695 1.00 93.38 173 ILE A N 1
ATOM 1367 C CA . ILE A 1 173 ? -1.460 8.798 19.303 1.00 93.38 173 ILE A CA 1
ATOM 1368 C C . ILE A 1 173 ? -1.592 7.286 19.381 1.00 93.38 173 ILE A C 1
ATOM 1370 O O . ILE A 1 173 ? -0.809 6.552 18.796 1.00 93.38 173 ILE A O 1
ATOM 1374 N N . LEU A 1 174 ? -2.613 6.809 20.075 1.00 94.62 174 LEU A N 1
ATOM 1375 C CA . LEU A 1 174 ? -3.004 5.414 20.018 1.00 94.62 174 LEU A CA 1
ATOM 1376 C C . LEU A 1 174 ? -3.854 5.194 18.766 1.00 94.62 174 LEU A C 1
ATOM 1378 O O . LEU A 1 174 ? -4.906 5.823 18.613 1.00 94.62 174 LEU A O 1
ATOM 1382 N N . LEU A 1 175 ? -3.401 4.298 17.899 1.00 95.25 175 LEU A N 1
ATOM 1383 C CA . LEU A 1 175 ? -4.118 3.841 16.721 1.00 95.25 175 LEU A CA 1
ATOM 1384 C C . LEU A 1 175 ? -4.647 2.436 16.970 1.00 95.25 175 LEU A C 1
ATOM 1386 O O . LEU A 1 175 ? -3.903 1.549 17.374 1.00 95.25 175 LEU A O 1
ATOM 1390 N N . LYS A 1 176 ? -5.922 2.223 16.673 1.00 97.19 176 LYS A N 1
ATOM 1391 C CA . LYS A 1 176 ? -6.543 0.906 16.576 1.00 97.19 176 LYS A CA 1
ATOM 1392 C C . LYS A 1 176 ? -7.149 0.768 15.187 1.00 97.19 176 LYS A C 1
ATOM 1394 O O . LYS A 1 176 ? -7.970 1.591 14.792 1.00 97.19 176 LYS A O 1
ATOM 1399 N N . MET A 1 177 ? -6.742 -0.247 14.441 1.00 97.81 177 MET A N 1
ATOM 1400 C CA . MET A 1 177 ? -7.266 -0.536 13.114 1.00 97.81 177 MET A CA 1
ATOM 1401 C C . MET A 1 177 ? -8.044 -1.841 13.163 1.00 97.81 177 MET A C 1
ATOM 1403 O O . MET A 1 177 ? -7.495 -2.881 13.508 1.00 97.81 177 MET A O 1
ATOM 1407 N N . THR A 1 178 ? -9.319 -1.777 12.798 1.00 98.25 178 THR A N 1
ATOM 1408 C CA . THR A 1 178 ? -10.190 -2.943 12.647 1.00 98.25 178 THR A CA 1
ATOM 1409 C C . THR A 1 178 ? -10.479 -3.125 11.164 1.00 98.25 178 THR A C 1
ATOM 1411 O O . THR A 1 178 ? -10.933 -2.184 10.512 1.00 98.25 178 THR A O 1
ATOM 1414 N N . ILE A 1 179 ? -10.224 -4.312 10.620 1.00 98.12 179 ILE A N 1
ATOM 1415 C CA . ILE A 1 179 ? -10.375 -4.629 9.196 1.00 98.12 179 ILE A CA 1
ATOM 1416 C C . ILE A 1 179 ? -11.363 -5.779 9.046 1.00 98.12 179 ILE A C 1
ATOM 1418 O O . ILE A 1 179 ? -11.262 -6.764 9.769 1.00 98.12 179 ILE A O 1
ATOM 1422 N N . ARG A 1 180 ? -12.281 -5.667 8.082 1.00 98.00 180 ARG A N 1
ATOM 1423 C CA . ARG A 1 180 ? -13.118 -6.772 7.599 1.00 98.00 180 ARG A CA 1
ATOM 1424 C C . ARG A 1 180 ? -12.759 -7.097 6.151 1.00 98.00 180 ARG A C 1
ATOM 1426 O O . ARG A 1 180 ? -12.863 -6.228 5.279 1.00 98.00 180 ARG A O 1
ATOM 1433 N N . CYS A 1 181 ? -12.324 -8.333 5.915 1.00 96.38 181 CYS A N 1
ATOM 1434 C CA . CYS A 1 181 ? -11.935 -8.850 4.602 1.00 96.38 181 CYS A CA 1
ATOM 1435 C C . CYS A 1 181 ? -12.007 -10.384 4.584 1.00 96.38 181 CYS A C 1
ATOM 1437 O O . CYS A 1 181 ? -11.513 -11.028 5.506 1.00 96.38 181 CYS A O 1
ATOM 1439 N N . ASP A 1 182 ? -12.563 -10.965 3.517 1.00 94.50 182 ASP A N 1
ATOM 1440 C CA . ASP A 1 182 ? -12.742 -12.420 3.392 1.00 94.50 182 ASP A CA 1
ATOM 1441 C C . ASP A 1 182 ? -11.411 -13.203 3.341 1.00 94.50 182 ASP A C 1
ATOM 1443 O O . ASP A 1 182 ? -11.384 -14.398 3.634 1.00 94.50 182 ASP A O 1
ATOM 1447 N N . ASP A 1 183 ? -10.301 -12.554 2.969 1.00 93.94 183 ASP A N 1
ATOM 1448 C CA . ASP A 1 183 ? -8.970 -13.170 2.942 1.00 93.94 183 ASP A CA 1
ATOM 1449 C C . ASP A 1 183 ? -8.094 -12.629 4.088 1.00 93.94 183 ASP A C 1
ATOM 1451 O O . ASP A 1 183 ? -7.657 -11.472 4.050 1.00 93.94 183 ASP A O 1
ATOM 1455 N N . PRO A 1 184 ? -7.768 -13.458 5.097 1.00 92.94 184 PRO A N 1
ATOM 1456 C CA . PRO A 1 184 ? -6.987 -13.020 6.246 1.00 92.94 184 PRO A CA 1
ATOM 1457 C C . PRO A 1 184 ? -5.560 -12.592 5.881 1.00 92.94 184 PRO A C 1
ATOM 1459 O O . PRO A 1 184 ? -4.984 -11.778 6.600 1.00 92.94 184 PRO A O 1
ATOM 1462 N N . ASN A 1 185 ? -4.981 -13.079 4.774 1.00 93.56 185 ASN A N 1
ATOM 1463 C CA . ASN A 1 185 ? -3.640 -12.655 4.357 1.00 93.56 185 ASN A CA 1
ATOM 1464 C C . ASN A 1 185 ? -3.630 -11.178 3.955 1.00 93.56 185 ASN A C 1
ATOM 1466 O O . ASN A 1 185 ? -2.683 -10.465 4.266 1.00 93.56 185 ASN A O 1
ATOM 1470 N N . ILE A 1 186 ? -4.700 -10.699 3.311 1.00 95.12 186 ILE A N 1
ATOM 1471 C CA . ILE A 1 186 ? -4.839 -9.287 2.935 1.00 95.12 186 ILE A CA 1
ATOM 1472 C C . ILE A 1 186 ? -4.877 -8.419 4.192 1.00 95.12 186 ILE A C 1
ATOM 1474 O O . ILE A 1 186 ? -4.205 -7.394 4.257 1.00 95.12 186 ILE A O 1
ATOM 1478 N N . THR A 1 187 ? -5.611 -8.857 5.213 1.00 95.31 187 THR A N 1
ATOM 1479 C CA . THR A 1 187 ? -5.675 -8.165 6.501 1.00 95.31 187 THR A CA 1
ATOM 1480 C C . THR A 1 187 ? -4.309 -8.100 7.188 1.00 95.31 187 THR A C 1
ATOM 1482 O O . THR A 1 187 ? -3.896 -7.021 7.606 1.00 95.31 187 THR A O 1
ATOM 1485 N N . GLN A 1 188 ? -3.568 -9.213 7.240 1.00 94.19 188 GLN A N 1
ATOM 1486 C CA . GLN A 1 188 ? -2.206 -9.231 7.796 1.00 94.19 188 GLN A CA 1
ATOM 1487 C C . GLN A 1 188 ? -1.251 -8.315 7.020 1.00 94.19 188 GLN A C 1
ATOM 1489 O O . GLN A 1 188 ? -0.460 -7.591 7.616 1.00 94.19 188 GLN A O 1
ATOM 1494 N N . ASN A 1 189 ? -1.372 -8.291 5.693 1.00 93.31 189 ASN A N 1
ATOM 1495 C CA . ASN A 1 189 ? -0.577 -7.424 4.831 1.00 93.31 189 ASN A CA 1
ATOM 1496 C C . ASN A 1 189 ? -0.846 -5.930 5.066 1.00 93.31 189 ASN A C 1
ATOM 1498 O O . ASN A 1 189 ? 0.046 -5.106 4.905 1.00 93.31 189 ASN A O 1
ATOM 1502 N N . ILE A 1 190 ? -2.072 -5.554 5.433 1.00 95.06 190 ILE A N 1
ATOM 1503 C CA . ILE A 1 190 ? -2.370 -4.167 5.806 1.00 95.06 190 ILE A CA 1
ATOM 1504 C C . ILE A 1 190 ? -1.767 -3.859 7.172 1.00 95.06 190 ILE A C 1
ATOM 1506 O O . ILE A 1 190 ? -1.164 -2.808 7.343 1.00 95.06 190 ILE A O 1
ATOM 1510 N N . PHE A 1 191 ? -1.890 -4.764 8.141 1.00 95.25 191 PHE A N 1
ATOM 1511 C CA . PHE A 1 191 ? -1.335 -4.539 9.472 1.00 95.25 191 PHE A CA 1
ATOM 1512 C C . PHE A 1 191 ? 0.186 -4.427 9.501 1.00 95.25 191 PHE A C 1
ATOM 1514 O O . PHE A 1 191 ? 0.714 -3.675 10.317 1.00 95.25 191 PHE A O 1
ATOM 1521 N N . SER A 1 192 ? 0.901 -5.056 8.568 1.00 92.31 192 SER A N 1
ATOM 1522 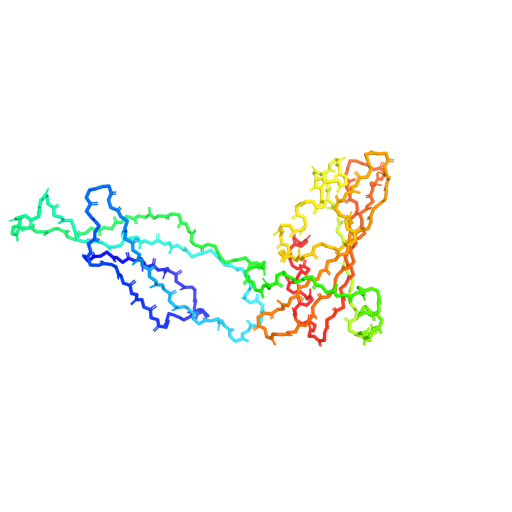C CA . SER A 1 192 ? 2.356 -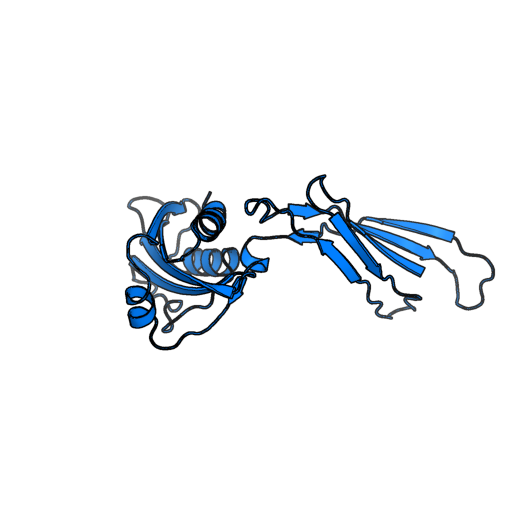4.917 8.505 1.00 92.31 192 SER A CA 1
ATOM 1523 C C . SER A 1 192 ? 2.833 -3.485 8.230 1.00 92.31 192 SER A C 1
ATOM 1525 O O . SER A 1 192 ? 4.004 -3.213 8.454 1.00 92.31 192 SER A O 1
ATOM 1527 N N . VAL A 1 193 ? 1.972 -2.561 7.767 1.00 90.50 193 VAL A N 1
ATOM 1528 C CA . VAL A 1 193 ? 2.334 -1.129 7.643 1.00 90.50 193 VAL A CA 1
ATOM 1529 C C . VAL A 1 193 ? 2.283 -0.377 8.976 1.00 90.50 193 VAL A C 1
ATOM 1531 O O . VAL A 1 193 ? 2.708 0.775 9.045 1.00 90.50 193 VAL A O 1
ATOM 1534 N N . LEU A 1 194 ? 1.701 -0.989 10.012 1.00 87.00 194 LEU A N 1
ATOM 1535 C CA . LEU A 1 194 ? 1.603 -0.437 11.365 1.00 87.00 194 LEU A CA 1
ATOM 1536 C C . LEU A 1 194 ? 2.782 -0.850 12.257 1.00 87.00 194 LEU A C 1
ATOM 1538 O O . LEU A 1 194 ? 2.933 -0.280 13.339 1.00 87.00 194 LEU A O 1
ATOM 1542 N N . SER A 1 195 ? 3.556 -1.850 11.821 1.00 74.12 195 SER A N 1
ATOM 1543 C CA . SER A 1 195 ? 4.746 -2.392 12.491 1.00 74.12 195 SER A CA 1
ATOM 1544 C C . SER A 1 195 ? 6.016 -1.667 12.055 1.00 74.12 195 SER A C 1
ATOM 1546 O O . SER A 1 195 ? 6.889 -1.458 12.927 1.00 74.12 195 SER A O 1
#

Radius of gyration: 22.02 Å; chains: 1; bounding box: 55×37×65 Å

InterPro domains:
  IPR009028 Coatomer/calthrin adaptor appendage, C-terminal subdomain [SSF55711] (84-193)
  IPR012295 TBP domain superfamily [G3DSA:3.30.310.10] (79-194)
  IPR013041 Clathrin adaptor, appendage, Ig-like subdomain superfamily [SSF49348] (1-81)
  IPR017106 Coatomer gamma subunit [PTHR10261] (2-194)
  IPR032154 Coatomer subunit gamma, C-terminal [PF16381] (80-193)
  IPR037067 Coatomer, gamma subunit, appendage domain superfamily [G3DSA:2.60.40.1480] (1-78)

pLDDT: mean 92.67, std 5.37, range [69.94, 98.25]

Secondary structure (DSSP, 8-state):
-EEEEE---TT-EEEEEE-BS---TT-----EEEEEPPSSTT---EEEEEEEEEEE-SSTT-S--EEEEEEEEEEEE-GGGGEEE---S-HHHHHHHS-GGGEEEEEEEETT---HHHHHHHHHHHHTPEE-TTTT---TT-SEEEEEEEEEETTS-EEEEEEEEEE-SSSSEEEEEEEE-S-HHHHHHHHTT--

Organism: Myxobolus squamalis (NCBI:txid59785)

Sequence (195 aa):
NVKLHLSLPNEFKLISECGCDQISFNGIGKCFIAVAMPKDPTYISESFPTTMIYTLKDNESSKSSLEDQYQVDNTELVVSDHFEPIIINHFEKKWEDISEEHEAEETCALDNYNSLKEAADIIVNLVGLSVHNQTDQIDTKSKYHRILLSGKYRTDCLVLAKVDLKIDRGPGILLKMTIRCDDPNITQNIFSVLS